Protein AF-A0A382YVV1-F1 (afdb_monomer_lite)

Foldseek 3Di:
DLLVVLVVVCVVPVLPLVSLQSNLVVCVVVVNLVSSLVSLVSSCVSPVLALSSLLSNLVSCVVVFQLQSSLVSNVSLCVHPVQVQDPDDDPAAADDDPFADAAEEEEEARDDPVVVQVLLQCVVVVLVRHPAYEYADDPVCQVFSCVLCVRHHYDHNVCPDPCVVVPPGHRHYDYSSSCSNVQVNGPVSRDPDPDSTDDDPVVVVVVVVVVCVQFVPAAEDEDAADDPDPPCPVRHDDVVVCPVVVPPPRYDYDYPYPDDD

InterPro domains:
  IPR011990 Tetratricopeptide-like helical domain superfamily [G3DSA:1.25.40.10] (1-95)
  IPR011990 Tetratricopeptide-like helical domain superfamily [SSF48452] (1-79)
  IPR019734 Tetratricopeptide repeat [PS50005] (17-50)
  IPR019734 Tetratricopeptide repeat [SM00028] (17-50)
  IPR050498 Photosystem I assembly protein Ycf3 [PTHR44858] (1-78)

Sequence (261 aa):
QAVESYQEAIRINPEYAQAYNNYGFILHKQGKFDEAISQYRRAIDLDPTIAQAHTNLGVALLLAGDFKKGWQEYDWRLKAELYRPDKRTFPYPRWHGCDLASKTILVWAEQGIGDQIMFASVLHLLAQKSQRVVVGIDPRLVAIFRRSFPSIAFFSQFDLPDLCVLGHSIDYQIPIASLGQHFLNTEATFPKQRSYLIPCSEKAQQFERRYKQLADGRPLVGISWRGGNKEKESRNISLKQWAELIAMRNFCFINLQYGDV

Structure (mmCIF, N/CA/C/O backbone):
data_AF-A0A382YVV1-F1
#
_entry.id   AF-A0A382YVV1-F1
#
loop_
_atom_site.group_PDB
_atom_site.id
_atom_site.type_symbol
_atom_site.label_atom_id
_atom_site.label_alt_id
_atom_site.label_comp_id
_atom_site.label_asym_id
_atom_site.label_entity_id
_atom_site.label_seq_id
_atom_site.pdbx_PDB_ins_code
_atom_site.Cartn_x
_atom_site.Cartn_y
_atom_site.Cartn_z
_atom_site.occupancy
_atom_site.B_iso_or_equiv
_atom_site.auth_seq_id
_atom_site.auth_comp_id
_atom_site.auth_asym_id
_atom_site.auth_atom_id
_atom_site.pdbx_PDB_model_num
ATOM 1 N N . GLN A 1 1 ? -4.422 0.648 -30.786 1.00 65.19 1 GLN A N 1
ATOM 2 C CA . GLN A 1 1 ? -3.823 1.995 -30.854 1.00 65.19 1 GLN A CA 1
ATOM 3 C C . GLN A 1 1 ? -2.670 2.217 -29.869 1.00 65.19 1 GLN A C 1
ATOM 5 O O . GLN A 1 1 ? -1.543 2.240 -30.328 1.00 65.19 1 GLN A O 1
ATOM 10 N N . ALA A 1 2 ? -2.867 2.326 -28.543 1.00 79.00 2 ALA A N 1
ATOM 11 C CA . ALA A 1 2 ? -1.747 2.653 -27.629 1.00 79.00 2 ALA A CA 1
ATOM 12 C C . ALA A 1 2 ? -0.592 1.623 -27.631 1.00 79.00 2 ALA A C 1
ATOM 14 O O . ALA A 1 2 ? 0.571 2.007 -27.599 1.00 79.00 2 ALA A O 1
ATOM 15 N N . VAL A 1 3 ? -0.905 0.323 -27.702 1.00 85.44 3 VAL A N 1
ATOM 16 C CA . VAL A 1 3 ? 0.103 -0.752 -27.801 1.00 85.44 3 VAL A CA 1
ATOM 17 C C . VAL A 1 3 ? 0.927 -0.632 -29.085 1.00 85.44 3 VAL A C 1
ATOM 19 O O . VAL A 1 3 ? 2.151 -0.603 -29.019 1.00 85.44 3 VAL A O 1
ATOM 22 N N . GLU A 1 4 ? 0.261 -0.502 -30.233 1.00 87.75 4 GLU A N 1
ATOM 23 C CA . GLU A 1 4 ? 0.912 -0.407 -31.549 1.00 87.75 4 GLU A CA 1
ATOM 24 C C . GLU A 1 4 ? 1.832 0.817 -31.628 1.00 87.75 4 GLU A C 1
ATOM 26 O O . GLU A 1 4 ? 2.943 0.722 -32.139 1.00 87.75 4 GLU A O 1
ATOM 31 N N . SER A 1 5 ? 1.419 1.954 -31.055 1.00 90.19 5 SER A N 1
ATOM 32 C CA . SER A 1 5 ? 2.247 3.164 -31.016 1.00 90.19 5 SER A CA 1
ATOM 33 C C . SER A 1 5 ? 3.540 2.976 -30.220 1.00 90.19 5 SER A C 1
ATOM 35 O O . SER A 1 5 ? 4.586 3.462 -30.645 1.00 90.19 5 SER A O 1
ATOM 37 N N . TYR A 1 6 ? 3.505 2.268 -29.085 1.00 92.50 6 TYR A N 1
ATOM 38 C CA . TYR A 1 6 ? 4.727 2.003 -28.320 1.00 92.50 6 TYR A CA 1
ATOM 39 C C . TYR A 1 6 ? 5.608 0.932 -28.967 1.00 92.50 6 TYR A C 1
ATOM 41 O O . TYR A 1 6 ? 6.828 1.061 -28.928 1.00 92.50 6 TYR A O 1
ATOM 49 N N . GLN A 1 7 ? 5.017 -0.082 -29.602 1.00 91.25 7 GLN A N 1
ATOM 50 C CA . GLN A 1 7 ? 5.769 -1.062 -30.390 1.00 91.25 7 GLN A CA 1
ATOM 51 C C . GLN A 1 7 ? 6.511 -0.389 -31.550 1.00 91.25 7 GLN A C 1
ATOM 53 O O . GLN A 1 7 ? 7.686 -0.670 -31.772 1.00 91.25 7 GLN A O 1
ATOM 58 N N . GLU A 1 8 ? 5.859 0.547 -32.238 1.00 93.44 8 GLU A N 1
ATOM 59 C CA . GLU A 1 8 ? 6.479 1.329 -33.305 1.00 93.44 8 GLU A CA 1
ATOM 60 C C . GLU A 1 8 ? 7.585 2.252 -32.777 1.00 93.44 8 GLU A C 1
ATOM 62 O O . GLU A 1 8 ? 8.669 2.306 -33.354 1.00 93.44 8 GLU A O 1
ATOM 67 N N . ALA A 1 9 ? 7.366 2.920 -31.638 1.00 92.50 9 ALA A N 1
ATOM 68 C CA . ALA A 1 9 ? 8.402 3.729 -30.995 1.00 92.50 9 ALA A CA 1
ATOM 69 C C . ALA A 1 9 ? 9.647 2.896 -30.639 1.00 92.50 9 ALA A C 1
ATOM 71 O O . ALA A 1 9 ? 10.767 3.341 -30.879 1.00 92.50 9 ALA A O 1
ATOM 72 N N . ILE A 1 10 ? 9.451 1.676 -30.126 1.00 95.44 10 ILE A N 1
ATOM 73 C CA . ILE A 1 10 ? 10.528 0.718 -29.834 1.00 95.44 10 ILE A CA 1
ATOM 74 C C . ILE A 1 10 ? 11.211 0.241 -31.124 1.00 95.44 10 ILE A C 1
ATOM 76 O O . ILE A 1 10 ? 12.430 0.096 -31.152 1.00 95.44 10 ILE A O 1
ATOM 80 N N . ARG A 1 11 ? 10.457 0.017 -32.206 1.00 95.75 11 ARG A N 1
ATOM 81 C CA . ARG A 1 11 ? 11.017 -0.376 -33.509 1.00 95.75 11 ARG A CA 1
ATOM 82 C C . ARG A 1 11 ? 11.911 0.718 -34.096 1.00 95.75 11 ARG A C 1
ATOM 84 O O . ARG A 1 11 ? 12.954 0.405 -34.661 1.00 95.75 11 ARG A O 1
ATOM 91 N N . ILE A 1 12 ? 11.496 1.980 -33.978 1.00 96.75 12 ILE A N 1
ATOM 92 C CA . ILE A 1 12 ? 12.248 3.147 -34.460 1.00 96.75 12 ILE A CA 1
ATOM 93 C C . ILE A 1 12 ? 13.471 3.411 -33.573 1.00 96.75 12 ILE A C 1
ATOM 95 O O . ILE A 1 12 ? 14.550 3.683 -34.093 1.00 96.75 12 ILE A O 1
ATOM 99 N N . ASN A 1 13 ? 13.312 3.328 -32.250 1.00 95.19 13 ASN A N 1
ATOM 100 C CA . ASN A 1 13 ? 14.393 3.509 -31.288 1.00 95.19 13 ASN A CA 1
ATOM 101 C C . ASN A 1 13 ? 14.376 2.404 -30.208 1.00 95.19 13 ASN A C 1
ATOM 103 O O . ASN A 1 13 ? 13.728 2.562 -29.166 1.00 95.19 13 ASN A O 1
ATOM 107 N N . PRO A 1 14 ? 15.139 1.313 -30.411 1.00 96.00 14 PRO A N 1
ATOM 108 C CA . PRO A 1 14 ? 15.218 0.201 -29.463 1.00 96.00 14 PRO A CA 1
ATOM 109 C C . PRO A 1 14 ? 15.855 0.538 -28.109 1.00 96.00 14 PRO A C 1
ATOM 111 O O . PRO A 1 14 ? 15.762 -0.284 -27.193 1.00 96.00 14 PRO A O 1
ATOM 114 N N . GLU A 1 15 ? 16.489 1.705 -27.975 1.00 96.69 15 GLU A N 1
ATOM 115 C CA . GLU A 1 15 ? 17.131 2.190 -26.746 1.00 96.69 15 GLU A CA 1
ATOM 116 C C . GLU A 1 15 ? 16.248 3.182 -25.973 1.00 96.69 15 GLU A C 1
ATOM 118 O O . GLU A 1 15 ? 16.639 3.692 -24.923 1.00 96.69 15 GLU A O 1
ATOM 123 N N . TYR A 1 16 ? 15.024 3.446 -26.444 1.00 96.69 16 TYR A N 1
ATOM 124 C CA . TYR A 1 16 ? 14.128 4.390 -25.786 1.00 96.69 16 TYR A CA 1
ATOM 125 C C . TYR A 1 16 ? 13.455 3.790 -24.539 1.00 96.69 16 TYR A C 1
ATOM 127 O O . TYR A 1 16 ? 12.320 3.309 -24.581 1.00 96.69 16 TYR A O 1
ATOM 135 N N . ALA A 1 17 ? 14.147 3.843 -23.399 1.00 97.06 17 ALA A N 1
ATOM 136 C CA . ALA A 1 17 ? 13.727 3.242 -22.131 1.00 97.06 17 ALA A CA 1
ATOM 137 C C . ALA A 1 17 ? 12.291 3.615 -21.690 1.00 97.06 17 ALA A C 1
ATOM 139 O O . ALA A 1 17 ? 11.518 2.750 -21.265 1.00 97.06 17 ALA A O 1
ATOM 140 N N . GLN A 1 18 ? 11.877 4.880 -21.841 1.00 95.44 18 GLN A N 1
ATOM 141 C CA . GLN A 1 18 ? 10.529 5.323 -21.460 1.00 95.44 18 GLN A CA 1
ATOM 142 C C . GLN A 1 18 ? 9.424 4.660 -22.300 1.00 95.44 18 GLN A C 1
ATOM 144 O O . GLN A 1 18 ? 8.330 4.431 -21.774 1.00 95.44 18 GLN A O 1
ATOM 149 N N . ALA A 1 19 ? 9.684 4.317 -23.570 1.00 96.38 19 ALA A N 1
ATOM 150 C CA . ALA A 1 19 ? 8.711 3.598 -24.393 1.00 96.38 19 ALA A CA 1
ATOM 151 C C . ALA A 1 19 ? 8.436 2.198 -23.835 1.00 96.38 19 ALA A C 1
ATOM 153 O O . ALA A 1 19 ? 7.273 1.812 -23.734 1.00 96.38 19 ALA A O 1
ATOM 154 N N . TYR A 1 20 ? 9.468 1.483 -23.378 1.00 98.00 20 TYR A N 1
ATOM 155 C CA . TYR A 1 20 ? 9.305 0.186 -22.717 1.00 98.00 20 TYR A CA 1
ATOM 156 C C . TYR A 1 20 ? 8.525 0.302 -21.402 1.00 98.00 20 TYR A C 1
ATOM 158 O O . TYR A 1 20 ? 7.594 -0.471 -21.176 1.00 98.00 20 TYR A O 1
ATOM 166 N N . ASN A 1 21 ? 8.822 1.300 -20.559 1.00 96.81 21 ASN A N 1
ATOM 167 C CA . ASN A 1 21 ? 8.050 1.525 -19.331 1.00 96.81 21 ASN A CA 1
ATOM 168 C C . ASN A 1 21 ? 6.564 1.785 -19.631 1.00 96.81 21 ASN A C 1
ATOM 170 O O . ASN A 1 21 ? 5.682 1.191 -19.010 1.00 96.81 21 ASN A O 1
ATOM 174 N N . ASN A 1 22 ? 6.270 2.654 -20.598 1.00 95.81 22 ASN A N 1
ATOM 175 C CA . ASN A 1 22 ? 4.890 2.979 -20.945 1.00 95.81 22 ASN A CA 1
ATOM 176 C C . ASN A 1 22 ? 4.176 1.793 -21.604 1.00 95.81 22 ASN A C 1
ATOM 178 O O . ASN A 1 22 ? 3.005 1.545 -21.312 1.00 95.81 22 ASN A O 1
ATOM 182 N N . TYR A 1 23 ? 4.880 1.013 -22.425 1.00 96.69 23 TYR A N 1
ATOM 183 C CA . TYR A 1 23 ? 4.334 -0.206 -23.004 1.00 96.69 23 TYR A CA 1
ATOM 184 C C . TYR A 1 23 ? 3.981 -1.233 -21.920 1.00 96.69 23 TYR A C 1
ATOM 186 O O . TYR A 1 23 ? 2.850 -1.726 -21.883 1.00 96.69 23 TYR A O 1
ATOM 194 N N . GLY A 1 24 ? 4.899 -1.473 -20.976 1.00 96.62 24 GLY A N 1
ATOM 195 C CA . GLY A 1 24 ? 4.654 -2.314 -19.805 1.00 96.62 24 GLY A CA 1
ATOM 196 C C . GLY A 1 24 ? 3.439 -1.854 -19.000 1.00 96.62 24 GLY A C 1
ATOM 197 O O . GLY A 1 24 ? 2.605 -2.670 -18.611 1.00 96.62 24 GLY A O 1
ATOM 198 N N . PHE A 1 25 ? 3.262 -0.542 -18.831 1.00 94.25 25 PHE A N 1
ATOM 199 C CA . PHE A 1 25 ? 2.106 0.027 -18.137 1.00 94.25 25 PHE A CA 1
ATOM 200 C C . PHE A 1 25 ? 0.772 -0.267 -18.829 1.00 94.25 25 PHE A C 1
ATOM 202 O O . PHE A 1 25 ? -0.218 -0.584 -18.161 1.00 94.25 25 PHE A O 1
ATOM 209 N N . ILE A 1 26 ? 0.729 -0.209 -20.161 1.00 94.06 26 ILE A N 1
ATOM 210 C CA . ILE A 1 26 ? -0.472 -0.574 -20.920 1.00 94.06 26 ILE A CA 1
ATOM 211 C C . ILE A 1 26 ? -0.758 -2.076 -20.812 1.00 94.06 26 ILE A C 1
ATOM 213 O O . ILE A 1 26 ? -1.902 -2.448 -20.552 1.00 94.06 26 ILE A O 1
ATOM 217 N N . LEU A 1 27 ? 0.263 -2.930 -20.930 1.00 94.31 27 LEU A N 1
ATOM 218 C CA . LEU A 1 27 ? 0.127 -4.383 -20.760 1.00 94.31 27 LEU A CA 1
ATOM 219 C C . LEU A 1 27 ? -0.384 -4.743 -19.359 1.00 94.31 27 LEU A C 1
ATOM 221 O O . LEU A 1 27 ? -1.321 -5.527 -19.212 1.00 94.31 27 LEU A O 1
ATOM 225 N N . HIS A 1 28 ? 0.151 -4.091 -18.326 1.00 92.44 28 HIS A N 1
ATOM 226 C CA . HIS A 1 28 ? -0.304 -4.254 -16.950 1.00 92.44 28 HIS A CA 1
ATOM 227 C C . HIS A 1 28 ? -1.787 -3.881 -16.795 1.00 92.44 28 HIS A C 1
ATOM 229 O O . HIS A 1 28 ? -2.546 -4.599 -16.148 1.00 92.44 28 HIS A O 1
ATOM 235 N N . LYS A 1 29 ? -2.241 -2.778 -17.408 1.00 89.19 29 LYS A N 1
ATOM 236 C CA . LYS A 1 29 ? -3.668 -2.402 -17.409 1.00 89.19 29 LYS A CA 1
ATOM 237 C C . LYS A 1 29 ? -4.567 -3.423 -18.110 1.00 89.19 29 LYS A C 1
ATOM 239 O O . LYS A 1 29 ? -5.749 -3.485 -17.791 1.00 89.19 29 LYS A O 1
ATOM 244 N N . GLN A 1 30 ? -4.018 -4.205 -19.034 1.00 90.44 30 GLN A N 1
ATOM 245 C CA . GLN A 1 30 ? -4.709 -5.296 -19.720 1.00 90.44 30 GLN A CA 1
ATOM 246 C C . GLN A 1 30 ? -4.643 -6.629 -18.950 1.00 90.44 30 GLN A C 1
ATOM 248 O O . GLN A 1 30 ? -5.158 -7.628 -19.438 1.00 90.44 30 GLN A O 1
ATOM 253 N N . GLY A 1 31 ? -4.011 -6.667 -17.769 1.00 89.31 31 GLY A N 1
ATOM 254 C CA . GLY A 1 31 ? -3.829 -7.891 -16.977 1.00 89.31 31 GLY A CA 1
ATOM 255 C C . GLY A 1 31 ? -2.706 -8.808 -17.476 1.00 89.31 31 GLY A C 1
ATOM 256 O O . GLY A 1 31 ? -2.548 -9.914 -16.970 1.00 89.31 31 GLY A O 1
ATOM 257 N N . LYS A 1 32 ? -1.902 -8.362 -18.448 1.00 93.25 32 LYS A N 1
ATOM 258 C CA . LYS A 1 32 ? -0.776 -9.117 -19.019 1.00 93.25 32 LYS A CA 1
ATOM 259 C C . LYS A 1 32 ? 0.493 -8.903 -18.189 1.00 93.25 32 LYS A C 1
ATOM 261 O O . LYS A 1 32 ? 1.421 -8.212 -18.614 1.00 93.25 32 LYS A O 1
ATOM 266 N N . PHE A 1 33 ? 0.506 -9.433 -16.967 1.00 91.94 33 PHE A N 1
ATOM 267 C CA . PHE A 1 33 ? 1.545 -9.125 -15.978 1.00 91.94 33 PHE A CA 1
ATOM 268 C C . PHE A 1 33 ? 2.948 -9.599 -16.386 1.00 91.94 33 PHE A C 1
ATOM 270 O O . PHE A 1 33 ? 3.892 -8.820 -16.269 1.00 91.94 33 PHE A O 1
ATOM 277 N N . ASP A 1 34 ? 3.093 -10.806 -16.938 1.00 94.88 34 ASP A N 1
ATOM 278 C CA . ASP A 1 34 ? 4.403 -11.345 -17.347 1.00 94.88 34 ASP A CA 1
ATOM 279 C C . ASP A 1 34 ? 5.036 -10.555 -18.504 1.00 94.88 34 ASP A C 1
ATOM 281 O O . ASP A 1 34 ? 6.234 -10.245 -18.497 1.00 94.88 34 ASP A O 1
ATOM 285 N N . GLU A 1 35 ? 4.214 -10.166 -19.485 1.00 96.00 35 GLU A N 1
ATOM 286 C CA . GLU A 1 35 ? 4.645 -9.308 -20.590 1.00 96.00 35 GLU A CA 1
ATOM 287 C C . GLU A 1 35 ? 5.070 -7.932 -20.052 1.00 96.00 35 GLU A C 1
ATOM 289 O O . GLU A 1 35 ? 6.131 -7.427 -20.420 1.00 96.00 35 GLU A O 1
ATOM 294 N N . ALA A 1 36 ? 4.290 -7.353 -19.130 1.00 97.25 36 ALA A N 1
ATOM 295 C CA . ALA A 1 36 ? 4.606 -6.073 -18.502 1.00 97.25 36 ALA A CA 1
ATOM 296 C C . ALA A 1 36 ? 5.934 -6.113 -17.728 1.00 97.25 36 ALA A C 1
ATOM 298 O O . ALA A 1 36 ? 6.760 -5.217 -17.897 1.00 97.25 36 ALA A O 1
ATOM 299 N N . ILE A 1 37 ? 6.172 -7.167 -16.936 1.00 98.38 37 ILE A N 1
ATOM 300 C CA . ILE A 1 37 ? 7.428 -7.382 -16.198 1.00 98.38 37 ILE A CA 1
ATOM 301 C C . ILE A 1 37 ? 8.623 -7.373 -17.152 1.00 98.38 37 ILE A C 1
ATOM 303 O O . ILE A 1 37 ? 9.615 -6.697 -16.876 1.00 98.38 37 ILE A O 1
ATOM 307 N N . SER A 1 38 ? 8.525 -8.077 -18.283 1.00 98.06 38 SER A N 1
ATOM 308 C CA . SER A 1 38 ? 9.586 -8.091 -19.297 1.00 98.06 38 SER A CA 1
ATOM 309 C C . SER A 1 38 ? 9.880 -6.690 -19.843 1.00 98.06 38 SER A C 1
ATOM 311 O O . SER A 1 38 ? 11.045 -6.308 -19.948 1.00 98.06 38 SER A O 1
ATOM 313 N N . GLN A 1 39 ? 8.845 -5.891 -20.128 1.00 98.25 39 GLN A N 1
ATOM 314 C CA . GLN A 1 39 ? 9.036 -4.521 -20.619 1.00 98.25 39 GLN A CA 1
ATOM 315 C C . GLN A 1 39 ? 9.646 -3.599 -19.555 1.00 98.25 39 GLN A C 1
ATOM 317 O O . GLN A 1 39 ? 10.547 -2.823 -19.864 1.00 98.25 39 GLN A O 1
ATOM 322 N N . TYR A 1 40 ? 9.213 -3.688 -18.294 1.00 98.50 40 TYR A N 1
ATOM 323 C CA . TYR A 1 40 ? 9.796 -2.866 -17.230 1.00 98.50 40 TYR A CA 1
ATOM 324 C C . TYR A 1 40 ? 11.263 -3.204 -16.974 1.00 98.50 40 TYR A C 1
ATOM 326 O O . TYR A 1 40 ? 12.066 -2.291 -16.811 1.00 98.50 40 TYR A O 1
ATOM 334 N N . ARG A 1 41 ? 11.631 -4.493 -16.993 1.00 98.56 41 ARG A N 1
ATOM 335 C CA . ARG A 1 41 ? 13.038 -4.911 -16.897 1.00 98.56 41 ARG A CA 1
ATOM 336 C C . ARG A 1 41 ? 13.861 -4.324 -18.034 1.00 98.56 41 ARG A C 1
ATOM 338 O O . ARG A 1 41 ? 14.889 -3.723 -17.771 1.00 98.56 41 ARG A O 1
ATOM 345 N N . ARG A 1 42 ? 13.354 -4.383 -19.270 1.00 98.38 42 ARG A N 1
ATOM 346 C CA . ARG A 1 42 ? 14.041 -3.777 -20.415 1.00 98.38 42 ARG A CA 1
ATOM 347 C C . ARG A 1 42 ? 14.210 -2.262 -20.268 1.00 98.38 42 ARG A C 1
ATOM 349 O O . ARG A 1 42 ? 15.258 -1.741 -20.632 1.00 98.38 42 ARG A O 1
ATOM 356 N N . ALA A 1 43 ? 13.212 -1.563 -19.726 1.00 98.31 43 ALA A N 1
ATOM 357 C CA . ALA A 1 43 ? 13.326 -0.136 -19.428 1.00 98.31 43 ALA A CA 1
ATOM 358 C C . ALA A 1 43 ? 14.441 0.148 -18.405 1.00 98.31 43 ALA A C 1
ATOM 360 O O . ALA A 1 43 ? 15.227 1.063 -18.616 1.00 98.31 43 ALA A O 1
ATOM 361 N N . ILE A 1 44 ? 14.524 -0.655 -17.339 1.00 98.44 44 ILE A N 1
ATOM 362 C CA . ILE A 1 44 ? 15.538 -0.539 -16.277 1.00 98.44 44 ILE A CA 1
ATOM 363 C C . ILE A 1 44 ? 16.941 -0.897 -16.790 1.00 98.44 44 ILE A C 1
ATOM 365 O O . ILE A 1 44 ? 17.905 -0.233 -16.426 1.00 98.44 44 ILE A O 1
ATOM 369 N N . ASP A 1 45 ? 17.062 -1.908 -17.653 1.00 98.44 45 ASP A N 1
ATOM 370 C CA . ASP A 1 45 ? 18.341 -2.296 -18.262 1.00 98.44 45 ASP A CA 1
ATOM 371 C C . ASP A 1 45 ? 18.913 -1.176 -19.147 1.00 98.44 45 ASP A C 1
ATOM 373 O O . ASP A 1 45 ? 20.127 -0.999 -19.217 1.00 98.44 45 ASP A O 1
ATOM 377 N N . LEU A 1 46 ? 18.038 -0.435 -19.837 1.00 98.31 46 LEU A N 1
ATOM 378 C CA . LEU A 1 46 ? 18.416 0.701 -20.682 1.00 98.31 46 LEU A CA 1
ATOM 379 C C . LEU A 1 46 ? 18.702 1.964 -19.862 1.00 98.31 46 LEU A C 1
ATOM 381 O O . LEU A 1 46 ? 19.649 2.687 -20.159 1.00 98.31 46 LEU A O 1
ATOM 385 N N . ASP A 1 47 ? 17.887 2.234 -18.842 1.00 97.62 47 ASP A N 1
ATOM 386 C CA . ASP A 1 47 ? 18.077 3.350 -17.921 1.00 97.62 47 ASP A CA 1
ATOM 387 C C . ASP A 1 47 ? 17.643 2.956 -16.492 1.00 97.62 47 ASP A C 1
ATOM 389 O O . ASP A 1 47 ? 16.451 3.000 -16.156 1.00 97.62 47 ASP A O 1
ATOM 393 N N . PRO A 1 48 ? 18.604 2.628 -15.607 1.00 96.94 48 PRO A N 1
ATOM 394 C CA . PRO A 1 48 ? 18.323 2.195 -14.239 1.00 96.94 48 PRO A CA 1
ATOM 395 C C . PRO A 1 48 ? 17.901 3.350 -13.319 1.00 96.94 48 PRO A C 1
ATOM 397 O O . PRO A 1 48 ? 17.712 3.160 -12.119 1.00 96.94 48 PRO A O 1
ATOM 400 N N . THR A 1 49 ? 17.796 4.579 -13.828 1.00 95.50 49 THR A N 1
ATOM 401 C CA . THR A 1 49 ? 17.398 5.744 -13.027 1.00 95.50 49 THR A CA 1
ATOM 402 C C . THR A 1 49 ? 15.898 6.029 -13.100 1.00 95.50 49 THR A C 1
ATOM 404 O O . THR A 1 49 ? 15.383 6.809 -12.290 1.00 95.50 49 THR A O 1
ATOM 407 N N . ILE A 1 50 ? 15.164 5.357 -13.999 1.00 95.19 50 ILE A N 1
ATOM 408 C CA . ILE A 1 50 ? 13.718 5.539 -14.180 1.00 95.19 50 ILE A CA 1
ATOM 409 C C . ILE A 1 50 ? 12.957 4.936 -12.993 1.00 95.19 50 ILE A C 1
ATOM 411 O O . ILE A 1 50 ? 12.443 3.817 -13.033 1.00 95.19 50 ILE A O 1
ATOM 415 N N . ALA A 1 51 ? 12.800 5.724 -11.931 1.00 95.19 51 ALA A N 1
ATOM 416 C CA . ALA A 1 51 ? 12.104 5.319 -10.710 1.00 95.19 51 ALA A CA 1
ATOM 417 C C . ALA A 1 51 ? 10.672 4.807 -10.948 1.00 95.19 51 ALA A C 1
ATOM 419 O O . ALA A 1 51 ? 10.194 3.923 -10.232 1.00 95.19 51 ALA A O 1
ATOM 420 N N . GLN A 1 52 ? 9.986 5.326 -11.972 1.00 95.19 52 GLN A N 1
ATOM 421 C CA . GLN A 1 52 ? 8.656 4.852 -12.349 1.00 95.19 52 GLN A CA 1
ATOM 422 C C . GLN A 1 52 ? 8.679 3.410 -12.881 1.00 95.19 52 GLN A C 1
ATOM 424 O O . GLN A 1 52 ? 7.768 2.648 -12.561 1.00 95.19 52 GLN A O 1
ATOM 429 N N . ALA A 1 53 ? 9.712 3.019 -13.635 1.00 97.00 53 ALA A N 1
ATOM 430 C CA . ALA A 1 53 ? 9.856 1.663 -14.162 1.00 97.00 53 ALA A CA 1
ATOM 431 C C . ALA A 1 53 ? 10.097 0.659 -13.032 1.00 97.00 53 ALA A C 1
ATOM 433 O O . ALA A 1 53 ? 9.404 -0.354 -12.969 1.00 97.00 53 ALA A O 1
ATOM 434 N N . HIS A 1 54 ? 10.977 0.993 -12.083 1.00 98.12 54 HIS A N 1
ATOM 435 C CA . HIS A 1 54 ? 11.173 0.211 -10.859 1.00 98.12 54 HIS A CA 1
ATOM 436 C C . HIS A 1 54 ? 9.877 0.083 -10.044 1.00 98.12 54 HIS A C 1
ATOM 438 O O . HIS A 1 54 ? 9.464 -1.014 -9.684 1.00 98.12 54 HIS A O 1
ATOM 444 N N . THR A 1 55 ? 9.159 1.189 -9.825 1.00 96.38 55 THR A N 1
ATOM 445 C CA . THR A 1 55 ? 7.890 1.163 -9.075 1.00 96.38 55 THR A CA 1
ATOM 446 C C . THR A 1 55 ? 6.849 0.270 -9.753 1.00 96.38 55 THR A C 1
ATOM 448 O O . THR A 1 55 ? 6.197 -0.542 -9.094 1.00 96.38 55 THR A O 1
ATOM 451 N N . ASN A 1 56 ? 6.707 0.397 -11.074 1.00 96.81 56 ASN A N 1
ATOM 452 C CA . ASN A 1 56 ? 5.779 -0.403 -11.866 1.00 96.81 56 ASN A CA 1
ATOM 453 C C . ASN A 1 56 ? 6.164 -1.891 -11.874 1.00 96.81 56 ASN A C 1
ATOM 455 O O . ASN A 1 56 ? 5.290 -2.747 -11.727 1.00 96.81 56 ASN A O 1
ATOM 459 N N . LEU A 1 57 ? 7.460 -2.196 -11.996 1.00 98.25 57 LEU A N 1
ATOM 460 C CA . LEU A 1 57 ? 7.987 -3.551 -11.867 1.00 98.25 57 LEU A CA 1
ATOM 461 C C . LEU A 1 57 ? 7.672 -4.124 -10.484 1.00 98.25 57 LEU A C 1
ATOM 463 O O . LEU A 1 57 ? 7.190 -5.249 -10.394 1.00 98.25 57 LEU A O 1
ATOM 467 N N . GLY A 1 58 ? 7.880 -3.345 -9.422 1.00 97.31 58 GLY A N 1
ATOM 468 C CA . GLY A 1 58 ? 7.574 -3.744 -8.054 1.00 97.31 58 GLY A CA 1
ATOM 469 C C . GLY A 1 58 ? 6.118 -4.152 -7.877 1.00 97.31 58 GLY A C 1
ATOM 470 O O . GLY A 1 58 ? 5.843 -5.247 -7.396 1.00 97.31 58 GLY A O 1
ATOM 471 N N . VAL A 1 59 ? 5.180 -3.330 -8.355 1.00 95.56 59 VAL A N 1
ATOM 472 C CA . VAL A 1 59 ? 3.745 -3.662 -8.330 1.00 95.56 59 VAL A CA 1
ATOM 473 C C . VAL A 1 59 ? 3.449 -4.938 -9.121 1.00 95.56 59 VAL A C 1
ATOM 475 O O . VAL A 1 59 ? 2.741 -5.811 -8.623 1.00 95.56 59 VAL A O 1
ATOM 478 N N . ALA A 1 60 ? 4.005 -5.079 -10.326 1.00 96.56 60 ALA A N 1
ATOM 479 C CA . ALA A 1 60 ? 3.768 -6.254 -11.161 1.00 96.56 60 ALA A CA 1
ATOM 480 C C . ALA A 1 60 ? 4.313 -7.545 -10.521 1.00 96.56 60 ALA A C 1
ATOM 482 O O . ALA A 1 60 ? 3.637 -8.570 -10.536 1.00 96.56 60 ALA A O 1
ATOM 483 N N . LEU A 1 61 ? 5.495 -7.490 -9.901 1.00 96.69 61 LEU A N 1
ATOM 484 C CA . LEU A 1 61 ? 6.093 -8.615 -9.178 1.00 96.69 61 LEU A CA 1
ATOM 485 C C . LEU A 1 61 ? 5.288 -8.996 -7.930 1.00 96.69 61 LEU A C 1
ATOM 487 O O . LEU A 1 61 ? 5.105 -10.183 -7.675 1.00 96.69 61 LEU A O 1
ATOM 491 N N . LEU A 1 62 ? 4.768 -8.013 -7.183 1.00 95.12 62 LEU A N 1
ATOM 492 C CA . LEU A 1 62 ? 3.883 -8.264 -6.040 1.00 95.12 62 LEU A CA 1
ATOM 493 C C . LEU A 1 62 ? 2.600 -8.986 -6.468 1.00 95.12 62 LEU A C 1
ATOM 495 O O . LEU A 1 62 ? 2.167 -9.910 -5.786 1.00 95.12 62 LEU A O 1
ATOM 499 N N . LEU A 1 63 ? 2.017 -8.600 -7.608 1.00 92.44 63 LEU A N 1
ATOM 500 C CA . LEU A 1 63 ? 0.842 -9.270 -8.177 1.00 92.44 63 LEU A CA 1
ATOM 501 C C . LEU A 1 63 ? 1.157 -10.681 -8.690 1.00 92.44 63 LEU A C 1
ATOM 503 O O . LEU A 1 63 ? 0.312 -11.564 -8.585 1.00 92.44 63 LEU A O 1
ATOM 507 N N . ALA A 1 64 ? 2.366 -10.898 -9.208 1.00 92.44 64 ALA A N 1
ATOM 508 C CA . ALA A 1 64 ? 2.846 -12.206 -9.650 1.00 92.44 64 ALA A CA 1
ATOM 509 C C . ALA A 1 64 ? 3.337 -13.109 -8.496 1.00 92.44 64 ALA A C 1
ATOM 511 O O . ALA A 1 64 ? 3.705 -14.258 -8.732 1.00 92.44 64 ALA A O 1
ATOM 512 N N . GLY A 1 65 ? 3.368 -12.608 -7.255 1.00 92.69 65 GLY A N 1
ATOM 513 C CA . GLY A 1 65 ? 3.787 -13.362 -6.069 1.00 92.69 65 GLY A CA 1
ATOM 514 C C . GLY A 1 65 ? 5.299 -13.387 -5.794 1.00 92.69 65 GLY A C 1
ATOM 515 O O . GLY A 1 65 ? 5.722 -14.001 -4.814 1.00 92.69 65 GLY A O 1
ATOM 516 N N . ASP A 1 66 ? 6.134 -12.691 -6.578 1.00 94.94 66 ASP A N 1
ATOM 517 C CA . ASP A 1 66 ? 7.555 -12.479 -6.241 1.00 94.94 66 ASP A CA 1
ATOM 518 C C . ASP A 1 66 ? 7.673 -11.316 -5.245 1.00 94.94 66 ASP A C 1
ATOM 520 O O . ASP A 1 66 ? 8.117 -10.210 -5.567 1.00 94.94 66 ASP A O 1
ATOM 524 N N . PHE A 1 67 ? 7.222 -11.556 -4.012 1.00 95.19 67 PHE A N 1
ATOM 525 C CA . PHE A 1 67 ? 7.090 -10.506 -3.006 1.00 95.19 67 PHE A CA 1
ATOM 526 C C . PHE A 1 67 ? 8.424 -9.868 -2.627 1.00 95.19 67 PHE A C 1
ATOM 528 O O . PHE A 1 67 ? 8.511 -8.652 -2.476 1.00 95.19 67 PHE A O 1
ATOM 535 N N . LYS A 1 68 ? 9.485 -10.670 -2.491 1.00 94.19 68 LYS A N 1
ATOM 536 C CA . LYS A 1 68 ? 10.800 -10.170 -2.076 1.00 94.19 68 LYS A CA 1
ATOM 537 C C . LYS A 1 68 ? 11.343 -9.148 -3.072 1.00 94.19 68 LYS A C 1
ATOM 539 O O . LYS A 1 68 ? 11.715 -8.053 -2.653 1.00 94.19 68 LYS A O 1
ATOM 544 N N . LYS A 1 69 ? 11.374 -9.482 -4.367 1.00 96.12 69 LYS A N 1
ATOM 545 C CA . LYS A 1 69 ? 11.823 -8.529 -5.392 1.00 96.12 69 LYS A CA 1
ATOM 546 C C . LYS A 1 69 ? 10.802 -7.417 -5.586 1.00 96.12 69 LYS A C 1
ATOM 548 O O . LYS A 1 69 ? 11.184 -6.259 -5.696 1.00 96.12 69 LYS A O 1
ATOM 553 N N . GLY A 1 70 ? 9.512 -7.748 -5.544 1.00 97.50 70 GLY A N 1
ATOM 554 C CA . GLY A 1 70 ? 8.433 -6.778 -5.669 1.00 97.50 70 GLY A CA 1
ATOM 555 C C . GLY A 1 70 ? 8.552 -5.631 -4.672 1.00 97.50 70 GLY A C 1
ATOM 556 O O . GLY A 1 70 ? 8.513 -4.470 -5.068 1.00 97.50 70 GLY A O 1
ATOM 557 N N . TRP A 1 71 ? 8.804 -5.928 -3.397 1.00 96.44 71 TRP A N 1
ATOM 558 C CA . TRP A 1 71 ? 8.976 -4.892 -2.382 1.00 96.44 71 TRP A CA 1
ATOM 559 C C . TRP A 1 71 ? 10.284 -4.101 -2.499 1.00 96.44 71 TRP A C 1
ATOM 561 O O . TRP A 1 71 ? 10.296 -2.919 -2.147 1.00 96.44 71 TRP A O 1
ATOM 571 N N . GLN A 1 72 ? 11.367 -4.725 -2.977 1.00 95.12 72 GLN A N 1
ATOM 572 C CA . GLN A 1 72 ? 12.634 -4.034 -3.256 1.00 95.12 72 GLN A CA 1
ATOM 573 C C . GLN A 1 72 ? 12.446 -2.991 -4.363 1.00 95.12 72 GLN A C 1
ATOM 575 O O . GLN A 1 72 ? 12.781 -1.821 -4.189 1.00 95.12 72 GLN A O 1
ATOM 580 N N . GLU A 1 73 ? 11.832 -3.405 -5.469 1.00 97.44 73 GLU A N 1
ATOM 581 C CA . GLU A 1 73 ? 11.542 -2.547 -6.617 1.00 97.44 73 GLU A CA 1
ATOM 582 C C . GLU A 1 73 ? 10.505 -1.467 -6.276 1.00 97.44 73 GLU A C 1
ATOM 584 O O . GLU A 1 73 ? 10.655 -0.299 -6.637 1.00 97.44 73 GLU A O 1
ATOM 589 N N . TYR A 1 74 ? 9.495 -1.810 -5.473 1.00 96.12 74 TYR A N 1
ATOM 590 C CA . TYR A 1 74 ? 8.470 -0.868 -5.026 1.00 96.12 74 TYR A CA 1
ATOM 591 C C . TYR A 1 74 ? 9.017 0.269 -4.142 1.00 96.12 74 TYR A C 1
ATOM 593 O O . TYR A 1 74 ? 8.364 1.307 -4.004 1.00 96.12 74 TYR A O 1
ATOM 601 N N . ASP A 1 75 ? 10.210 0.143 -3.546 1.00 93.56 75 ASP A N 1
ATOM 602 C CA . ASP A 1 75 ? 10.810 1.245 -2.774 1.00 93.56 75 ASP A CA 1
ATOM 603 C C . ASP A 1 75 ? 11.235 2.435 -3.627 1.00 93.56 75 ASP A C 1
ATOM 605 O O . ASP A 1 75 ? 11.243 3.573 -3.149 1.00 93.56 75 ASP A O 1
ATOM 609 N N . TRP A 1 76 ? 11.485 2.204 -4.916 1.00 94.94 76 TRP A N 1
ATOM 610 C CA . TRP A 1 76 ? 11.782 3.271 -5.864 1.00 94.94 76 TRP A CA 1
ATOM 611 C C . TRP A 1 76 ? 10.632 4.260 -6.038 1.00 94.94 76 TRP A C 1
ATOM 613 O O . TRP A 1 76 ? 10.877 5.367 -6.521 1.00 94.94 76 TRP A O 1
ATOM 623 N N . ARG A 1 77 ? 9.420 3.942 -5.555 1.00 93.38 77 ARG A N 1
ATOM 624 C CA . ARG A 1 77 ? 8.304 4.898 -5.497 1.00 93.38 77 ARG A CA 1
ATOM 625 C C . ARG A 1 77 ? 8.713 6.197 -4.810 1.00 93.38 77 ARG A C 1
ATOM 627 O O . ARG A 1 77 ? 8.316 7.260 -5.255 1.00 93.38 77 ARG A O 1
ATOM 634 N N . LEU A 1 78 ? 9.587 6.138 -3.802 1.00 90.38 78 LEU A N 1
ATOM 635 C CA . LEU A 1 78 ? 10.064 7.321 -3.076 1.00 90.38 78 LEU A CA 1
ATOM 636 C C . LEU A 1 78 ? 10.885 8.282 -3.958 1.00 90.38 78 LEU A C 1
ATOM 638 O O . LEU A 1 78 ? 11.042 9.450 -3.612 1.00 90.38 78 LEU A O 1
ATOM 642 N N . LYS A 1 79 ? 11.405 7.798 -5.092 1.00 89.75 79 LYS A N 1
ATOM 643 C CA . LYS A 1 79 ? 12.126 8.588 -6.099 1.00 89.75 79 LYS A CA 1
ATOM 644 C C . LYS A 1 79 ? 11.236 8.987 -7.286 1.00 89.75 79 LYS A C 1
ATOM 646 O O . LYS A 1 79 ? 11.618 9.869 -8.052 1.00 89.75 79 LYS A O 1
ATOM 651 N N . ALA A 1 80 ? 10.074 8.354 -7.454 1.00 84.44 80 ALA A N 1
ATOM 652 C CA . ALA A 1 80 ? 9.160 8.614 -8.560 1.00 84.44 80 ALA A CA 1
ATOM 653 C C . ALA A 1 80 ? 8.349 9.896 -8.321 1.00 84.44 80 ALA A C 1
ATOM 655 O O . ALA A 1 80 ? 7.850 10.140 -7.224 1.00 84.44 80 ALA A O 1
ATOM 656 N N .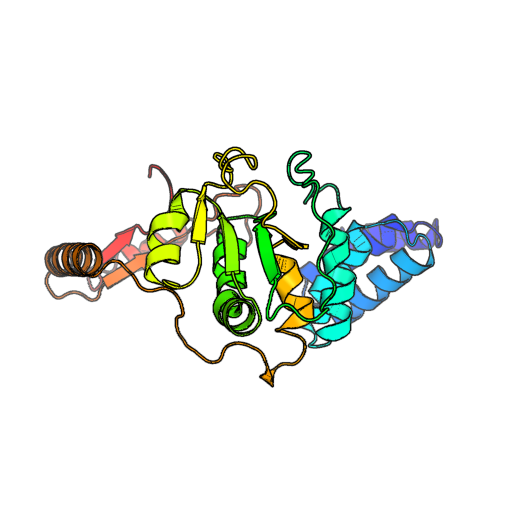 GLU A 1 81 ? 8.179 10.709 -9.365 1.00 74.88 81 GLU A N 1
ATOM 657 C CA . GLU A 1 81 ? 7.504 12.012 -9.270 1.00 74.88 81 GLU A CA 1
ATOM 658 C C . GLU A 1 81 ? 6.066 11.908 -8.756 1.00 74.88 81 GLU A C 1
ATOM 660 O O . GLU A 1 81 ? 5.652 12.722 -7.936 1.00 74.88 81 GLU A O 1
ATOM 665 N N . LEU A 1 82 ? 5.345 10.859 -9.168 1.00 70.25 82 LEU A N 1
ATOM 666 C CA . LEU A 1 82 ? 3.954 10.597 -8.786 1.00 70.25 82 LEU A CA 1
ATOM 667 C C . LEU A 1 82 ? 3.755 10.447 -7.270 1.00 70.25 82 LEU A C 1
ATOM 669 O O . LEU A 1 82 ? 2.664 10.692 -6.761 1.00 70.25 82 LEU A O 1
ATOM 673 N N . TYR A 1 83 ? 4.798 10.013 -6.566 1.00 66.88 83 TYR A N 1
ATOM 674 C CA . TYR A 1 83 ? 4.751 9.694 -5.146 1.00 66.88 83 TYR A CA 1
ATOM 675 C C . TYR A 1 83 ? 5.626 10.613 -4.313 1.00 66.88 83 TYR A C 1
ATOM 677 O O . TYR A 1 83 ? 5.789 10.311 -3.137 1.00 66.88 83 TYR A O 1
ATOM 685 N N . ARG A 1 84 ? 6.186 11.696 -4.884 1.00 62.44 84 ARG A N 1
ATOM 686 C CA . ARG A 1 84 ? 6.986 12.673 -4.134 1.00 62.44 84 ARG A CA 1
ATOM 687 C C . ARG A 1 84 ? 6.124 13.237 -3.000 1.00 62.44 84 ARG A C 1
ATOM 689 O O . ARG A 1 84 ? 5.305 14.118 -3.255 1.00 62.44 84 ARG A O 1
ATOM 696 N N . PRO A 1 85 ? 6.290 12.760 -1.756 1.00 54.31 85 PRO A N 1
ATOM 697 C CA . PRO A 1 85 ? 5.582 13.343 -0.637 1.00 54.31 85 PRO A CA 1
ATOM 698 C C . PRO A 1 85 ? 6.254 14.693 -0.396 1.00 54.31 85 PRO A C 1
ATOM 700 O O . PRO A 1 85 ? 7.482 14.738 -0.319 1.00 54.31 85 PRO A O 1
ATOM 703 N N . ASP A 1 86 ? 5.485 15.781 -0.346 1.00 54.00 86 ASP A N 1
ATOM 704 C CA . ASP A 1 86 ? 5.956 17.150 -0.086 1.00 54.00 86 ASP A CA 1
ATOM 705 C C . ASP A 1 86 ? 7.210 17.181 0.793 1.00 54.00 86 ASP A C 1
ATOM 707 O O . ASP A 1 86 ? 7.064 17.009 1.992 1.00 54.00 86 ASP A O 1
ATOM 711 N N . LYS A 1 87 ? 8.414 17.318 0.206 1.00 56.62 87 LYS A N 1
ATOM 712 C CA . LYS A 1 87 ? 9.760 17.445 0.825 1.00 56.62 87 LYS A CA 1
ATOM 713 C C . LYS A 1 87 ? 9.886 17.063 2.321 1.00 56.62 87 LYS A C 1
ATOM 715 O O . LYS A 1 87 ? 10.532 17.777 3.085 1.00 56.62 87 LYS A O 1
ATOM 720 N N . ARG A 1 88 ? 9.291 15.953 2.773 1.00 66.38 88 ARG A N 1
ATOM 721 C CA . ARG A 1 88 ? 9.290 15.569 4.191 1.00 66.38 88 ARG A CA 1
ATOM 722 C C . ARG A 1 88 ? 10.607 14.874 4.457 1.00 66.38 88 ARG A C 1
ATOM 724 O O . ARG A 1 88 ? 10.747 13.669 4.270 1.00 66.38 88 ARG A O 1
ATOM 731 N N . THR A 1 89 ? 11.595 15.663 4.844 1.00 71.69 89 THR A N 1
ATOM 732 C CA . THR A 1 89 ? 12.889 15.162 5.287 1.00 71.69 89 THR A CA 1
ATOM 733 C C . THR A 1 89 ? 12.859 15.016 6.796 1.00 71.69 89 THR A C 1
ATOM 735 O O . THR A 1 89 ? 12.725 16.001 7.519 1.00 71.69 89 THR A O 1
ATOM 738 N N . PHE A 1 90 ? 12.990 13.783 7.273 1.00 81.06 90 PHE A N 1
ATOM 739 C CA . PHE A 1 90 ? 13.212 13.514 8.687 1.00 81.06 90 PHE A CA 1
ATOM 740 C C . PHE A 1 90 ? 14.721 13.431 8.946 1.00 81.06 90 PHE A C 1
ATOM 742 O O . PHE A 1 90 ? 15.423 12.813 8.145 1.00 81.06 90 PHE A O 1
ATOM 749 N N . PRO A 1 91 ? 15.233 13.985 10.058 1.00 85.19 91 PRO A N 1
ATOM 750 C CA . PRO A 1 91 ? 16.658 13.928 10.395 1.00 85.19 91 PRO A CA 1
ATOM 751 C C . PRO A 1 91 ? 17.111 12.543 10.901 1.00 85.19 91 PRO A C 1
ATOM 753 O O . PRO A 1 91 ? 18.245 12.392 11.345 1.00 85.19 91 PRO A O 1
ATOM 756 N N . TYR A 1 92 ? 16.234 11.534 10.864 1.00 88.06 92 TYR A N 1
ATOM 757 C CA . TYR A 1 92 ? 16.485 10.187 11.379 1.00 88.06 92 TYR A CA 1
ATOM 758 C C . TYR A 1 92 ? 16.919 9.235 10.257 1.00 88.06 92 TYR A C 1
ATOM 760 O O . TYR A 1 92 ? 16.362 9.298 9.151 1.00 88.06 92 TYR A O 1
ATOM 768 N N . PRO A 1 93 ? 17.859 8.312 10.525 1.00 92.94 93 PRO A N 1
ATOM 769 C CA . PRO A 1 93 ? 18.277 7.330 9.537 1.00 92.94 93 PRO A CA 1
ATOM 770 C C . PRO A 1 93 ? 17.120 6.398 9.171 1.00 92.94 93 PRO A C 1
ATOM 772 O O . PRO A 1 93 ? 16.246 6.079 9.981 1.00 92.94 93 PRO A O 1
ATOM 775 N N . ARG A 1 94 ? 17.115 5.939 7.920 1.00 93.81 94 ARG A N 1
ATOM 776 C CA . ARG A 1 94 ? 16.142 4.956 7.450 1.00 93.81 94 ARG A CA 1
ATOM 777 C C . ARG A 1 94 ? 16.407 3.603 8.117 1.00 93.81 94 ARG A C 1
ATOM 779 O O . ARG A 1 94 ? 17.536 3.121 8.125 1.00 93.81 94 ARG A O 1
ATOM 786 N N . TRP A 1 95 ? 15.368 2.984 8.670 1.00 97.06 95 TRP A N 1
ATOM 787 C CA . TRP A 1 95 ? 15.443 1.607 9.148 1.00 97.06 95 TRP A CA 1
ATOM 788 C C . TRP A 1 95 ? 15.558 0.635 7.968 1.00 97.06 95 TRP A C 1
ATOM 790 O O . TRP A 1 95 ? 14.775 0.713 7.020 1.00 97.06 95 TRP A O 1
ATOM 800 N N . HIS A 1 96 ? 16.509 -0.296 8.058 1.00 94.88 96 HIS A N 1
ATOM 801 C CA . HIS A 1 96 ? 16.772 -1.328 7.048 1.00 94.88 96 HIS A CA 1
ATOM 802 C C . HIS A 1 96 ? 16.725 -2.751 7.630 1.00 94.88 96 HIS A C 1
ATOM 804 O O . HIS A 1 96 ? 17.338 -3.668 7.091 1.00 94.88 96 HIS A O 1
ATOM 810 N N . GLY A 1 97 ? 15.986 -2.957 8.726 1.00 95.12 97 GLY A N 1
ATOM 811 C CA . GLY A 1 97 ? 15.792 -4.288 9.314 1.00 9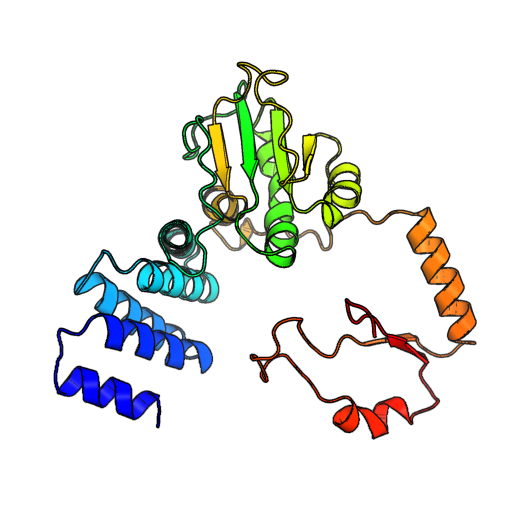5.12 97 GLY A CA 1
ATOM 812 C C . GLY A 1 97 ? 16.783 -4.671 10.415 1.00 95.12 97 GLY A C 1
ATOM 813 O O . GLY A 1 97 ? 16.826 -5.839 10.792 1.00 95.12 97 GLY A O 1
ATOM 814 N N . CYS A 1 98 ? 17.567 -3.723 10.940 1.00 96.19 98 CYS A N 1
ATOM 815 C CA . CYS A 1 98 ? 18.350 -3.951 12.158 1.00 96.19 98 CYS A CA 1
ATOM 816 C C . CYS A 1 98 ? 17.436 -4.170 13.378 1.00 96.19 98 CYS A C 1
ATOM 818 O O . CYS A 1 98 ? 16.243 -3.857 13.334 1.00 96.19 98 CYS A O 1
ATOM 820 N N . ASP A 1 99 ? 17.992 -4.714 14.462 1.00 96.75 99 ASP A N 1
ATOM 821 C CA . ASP A 1 99 ? 17.239 -4.944 15.696 1.00 96.75 99 ASP A CA 1
ATOM 822 C C . ASP A 1 99 ? 16.683 -3.636 16.286 1.00 96.75 99 ASP A C 1
ATOM 824 O O . ASP A 1 99 ? 17.349 -2.597 16.277 1.00 96.75 99 ASP A O 1
ATOM 828 N N . LEU A 1 100 ? 15.448 -3.702 16.792 1.00 96.94 100 LEU A N 1
ATOM 829 C CA . LEU A 1 100 ? 14.717 -2.561 17.340 1.00 96.94 100 LEU A CA 1
ATOM 830 C C . LEU A 1 100 ? 14.341 -2.728 18.822 1.00 96.94 100 LEU A C 1
ATOM 832 O O . LEU A 1 100 ? 13.663 -1.854 19.362 1.00 96.94 100 LEU A O 1
ATOM 836 N N . ALA A 1 101 ? 14.779 -3.791 19.507 1.00 96.00 101 ALA A N 1
ATOM 837 C CA . ALA A 1 101 ? 14.301 -4.130 20.853 1.00 96.00 101 ALA A CA 1
ATOM 838 C C . ALA A 1 101 ? 14.398 -2.975 21.876 1.00 96.00 101 ALA A C 1
ATOM 840 O O . ALA A 1 101 ? 13.499 -2.796 22.694 1.00 96.00 101 ALA A O 1
ATOM 841 N N . SER A 1 102 ? 15.454 -2.159 21.801 1.00 94.19 102 SER A N 1
ATOM 842 C CA . SER A 1 102 ? 15.689 -0.970 22.641 1.00 94.19 102 SER A CA 1
ATOM 843 C C . SER A 1 102 ? 15.554 0.351 21.876 1.00 94.19 102 SER A C 1
ATOM 845 O O . SER A 1 102 ? 16.144 1.360 22.260 1.00 94.19 102 SER A O 1
ATOM 847 N N . LYS A 1 103 ? 14.849 0.322 20.741 1.00 94.88 103 LYS A N 1
ATOM 848 C CA . LYS A 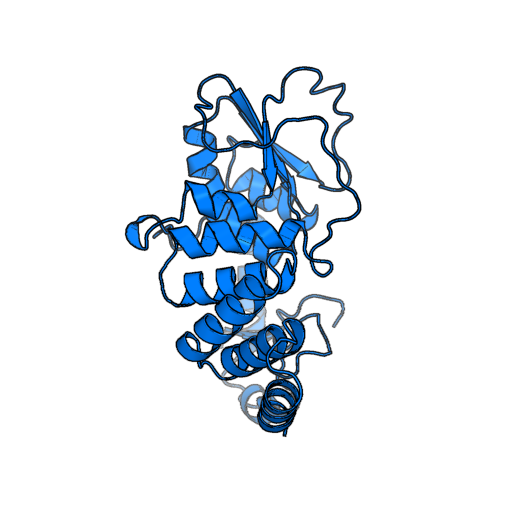1 103 ? 14.816 1.406 19.764 1.00 94.88 103 LYS A CA 1
ATOM 849 C C . LYS A 1 103 ? 13.414 1.940 19.550 1.00 94.88 103 LYS A C 1
ATOM 851 O O . LYS A 1 103 ? 12.431 1.190 19.532 1.00 94.88 103 LYS A O 1
ATOM 856 N N . THR A 1 104 ? 13.340 3.240 19.306 1.00 93.88 104 THR A N 1
ATOM 857 C CA . THR A 1 104 ? 12.118 3.891 18.843 1.00 93.88 104 THR A CA 1
ATOM 858 C C . THR A 1 104 ? 12.176 4.089 17.340 1.00 93.88 104 THR A C 1
ATOM 860 O O . THR A 1 104 ? 13.162 4.595 16.801 1.00 93.88 104 THR A O 1
ATOM 863 N N . ILE A 1 105 ? 11.081 3.757 16.663 1.00 95.12 105 ILE A N 1
ATOM 864 C CA . ILE A 1 105 ? 10.945 3.953 15.222 1.00 95.12 105 ILE A CA 1
ATOM 865 C C . ILE A 1 105 ? 9.773 4.878 14.890 1.00 95.12 105 ILE A C 1
ATOM 867 O O . ILE A 1 105 ? 8.666 4.738 15.420 1.00 95.12 105 ILE A O 1
ATOM 871 N N . LEU A 1 106 ? 10.034 5.820 13.986 1.00 94.06 106 LEU A N 1
ATOM 872 C CA . LEU A 1 106 ? 9.032 6.667 13.357 1.00 94.06 106 LEU A CA 1
ATOM 873 C C . LEU A 1 106 ? 8.523 6.014 12.072 1.00 94.06 106 LEU A C 1
ATOM 875 O O . LEU A 1 106 ? 9.270 5.836 11.113 1.00 94.06 106 LEU A O 1
ATOM 879 N N . VAL A 1 107 ? 7.229 5.739 12.014 1.00 95.56 107 VAL A N 1
ATOM 880 C CA . VAL A 1 107 ? 6.536 5.361 10.787 1.00 95.56 107 VAL A CA 1
ATOM 881 C C . VAL A 1 107 ? 5.796 6.574 10.237 1.00 95.56 107 VAL A C 1
ATOM 883 O O . VAL A 1 107 ? 5.100 7.267 10.976 1.00 95.56 107 VAL A O 1
ATOM 886 N N . TRP A 1 108 ? 5.912 6.855 8.947 1.00 92.88 108 TRP A N 1
ATOM 887 C CA . TRP A 1 108 ? 5.236 8.002 8.336 1.00 92.88 108 TRP A CA 1
ATOM 888 C C . TRP A 1 108 ? 4.477 7.597 7.082 1.00 92.88 108 TRP A C 1
ATOM 890 O O . TRP A 1 108 ? 4.905 6.731 6.328 1.00 92.88 108 TRP A O 1
ATOM 900 N N . ALA A 1 109 ? 3.321 8.211 6.870 1.00 91.12 109 ALA A N 1
ATOM 901 C CA . ALA A 1 109 ? 2.533 7.981 5.676 1.00 91.12 109 ALA A CA 1
ATOM 902 C C . ALA A 1 109 ? 2.983 8.877 4.514 1.00 91.12 109 ALA A C 1
ATOM 904 O O . ALA A 1 109 ? 3.027 10.104 4.633 1.00 91.12 109 ALA A O 1
ATOM 905 N N . GLU A 1 110 ? 3.271 8.248 3.380 1.00 89.00 110 GLU A N 1
ATOM 906 C CA . GLU A 1 110 ? 3.688 8.895 2.134 1.00 89.00 110 GLU A CA 1
ATOM 907 C C . GLU A 1 110 ? 2.667 8.757 0.999 1.00 89.00 110 GLU A C 1
ATOM 909 O O . GLU A 1 110 ? 2.794 9.410 -0.032 1.00 89.00 110 GLU A O 1
ATOM 914 N N . GLN A 1 111 ? 1.657 7.906 1.188 1.00 88.75 111 GLN A N 1
ATOM 915 C CA . GLN A 1 111 ? 0.608 7.630 0.209 1.00 88.75 111 GLN A CA 1
ATOM 916 C C . GLN A 1 111 ? -0.786 7.986 0.754 1.00 88.75 111 GLN A C 1
ATOM 918 O O . GLN A 1 111 ? -0.941 8.566 1.837 1.00 88.75 111 GLN A O 1
ATOM 923 N N . GLY A 1 112 ? -1.825 7.664 -0.020 1.00 88.31 112 GLY A N 1
ATOM 924 C CA . GLY A 1 112 ? -3.203 8.003 0.315 1.00 88.31 112 GLY A CA 1
ATOM 925 C C . GLY A 1 112 ? -3.737 7.237 1.529 1.00 88.31 112 GLY A C 1
ATOM 926 O O . GLY A 1 112 ? -3.177 6.237 1.967 1.00 88.31 112 GLY A O 1
ATOM 927 N N . ILE A 1 113 ? -4.889 7.675 2.045 1.00 90.50 113 ILE A N 1
ATOM 928 C CA . ILE A 1 113 ? -5.578 7.040 3.187 1.00 90.50 113 ILE A CA 1
ATOM 929 C C . ILE A 1 113 ? -5.757 5.531 3.021 1.00 90.50 113 ILE A C 1
ATOM 931 O O . ILE A 1 113 ? -5.620 4.791 3.991 1.00 90.50 113 ILE A O 1
ATOM 935 N N . GLY A 1 114 ? -6.091 5.075 1.810 1.00 90.56 114 GLY A N 1
ATOM 936 C CA . GLY A 1 114 ? -6.298 3.652 1.541 1.00 90.56 114 GLY A CA 1
ATOM 937 C C . GLY A 1 114 ? -5.038 2.832 1.805 1.00 90.56 114 GLY A C 1
ATOM 938 O O . GLY A 1 114 ? -5.111 1.793 2.456 1.00 90.56 114 GLY A O 1
ATOM 939 N N . ASP A 1 115 ? -3.883 3.345 1.388 1.00 92.19 115 ASP A N 1
ATOM 940 C CA . ASP A 1 115 ? -2.590 2.700 1.612 1.00 92.19 115 ASP A CA 1
ATOM 941 C C . ASP A 1 115 ? -2.227 2.730 3.102 1.00 92.19 115 ASP A C 1
ATOM 943 O O . ASP A 1 115 ? -1.798 1.722 3.657 1.00 92.19 115 ASP A O 1
ATOM 947 N N . GLN A 1 116 ? -2.505 3.839 3.799 1.00 94.88 116 GLN A N 1
ATOM 948 C CA . GLN A 1 116 ? -2.318 3.917 5.254 1.00 94.88 116 GLN A CA 1
ATOM 949 C C . GLN A 1 116 ? -3.131 2.845 5.992 1.00 94.88 116 GLN A C 1
ATOM 951 O O . GLN A 1 116 ? -2.619 2.203 6.906 1.00 94.88 116 GLN A O 1
ATOM 956 N N . ILE A 1 117 ? -4.384 2.617 5.581 1.00 94.75 117 ILE A N 1
ATOM 957 C CA . ILE A 1 117 ? -5.221 1.533 6.107 1.00 94.75 117 ILE A CA 1
ATOM 958 C C . ILE A 1 117 ? -4.619 0.172 5.761 1.00 94.75 117 ILE A C 1
ATOM 960 O O . ILE A 1 117 ? -4.525 -0.675 6.644 1.00 94.75 117 ILE A O 1
ATOM 964 N N . MET A 1 118 ? -4.207 -0.053 4.514 1.00 93.12 118 MET A N 1
ATOM 965 C CA . MET A 1 118 ? -3.657 -1.332 4.056 1.00 93.12 118 MET A CA 1
ATOM 966 C C . MET A 1 118 ? -2.403 -1.731 4.847 1.00 93.12 118 MET A C 1
ATOM 968 O O . MET A 1 118 ? -2.330 -2.832 5.400 1.00 93.12 118 MET A O 1
ATOM 972 N N . PHE A 1 119 ? -1.435 -0.822 4.960 1.00 94.69 119 PHE A N 1
ATOM 973 C CA . PHE A 1 119 ? -0.161 -1.090 5.626 1.00 94.69 119 PHE A CA 1
ATOM 974 C C . PHE A 1 119 ? -0.241 -1.030 7.156 1.00 94.69 119 PHE A C 1
ATOM 976 O O . PHE A 1 119 ? 0.641 -1.557 7.832 1.00 94.69 119 PHE A O 1
ATOM 983 N N . ALA A 1 120 ? -1.325 -0.498 7.732 1.00 94.56 120 ALA A N 1
ATOM 984 C CA . ALA A 1 120 ? -1.566 -0.605 9.172 1.00 94.56 120 ALA A CA 1
ATOM 985 C C . ALA A 1 120 ? -1.641 -2.065 9.657 1.00 94.56 120 ALA A C 1
ATOM 987 O O . ALA A 1 120 ? -1.354 -2.348 10.821 1.00 94.56 120 ALA A O 1
ATOM 988 N N . SER A 1 121 ? -1.973 -2.998 8.760 1.00 92.88 121 SER A N 1
ATOM 989 C CA . SER A 1 121 ? -2.079 -4.430 9.048 1.00 92.88 121 SER A CA 1
ATOM 990 C C . SER A 1 121 ? -0.811 -5.045 9.657 1.00 92.88 121 SER A C 1
ATOM 992 O O . SER A 1 121 ? -0.919 -5.994 10.432 1.00 92.88 121 SER A O 1
ATOM 994 N N . VAL A 1 122 ? 0.375 -4.481 9.395 1.00 94.25 122 VAL A N 1
ATOM 995 C CA . VAL A 1 122 ? 1.665 -4.983 9.911 1.00 94.25 122 VAL A CA 1
ATOM 996 C C . VAL A 1 122 ? 2.233 -4.177 11.083 1.00 94.25 122 VAL A C 1
ATOM 998 O O . VAL A 1 122 ? 3.270 -4.542 11.633 1.00 94.25 122 VAL A O 1
ATOM 1001 N N . LEU A 1 123 ? 1.559 -3.112 11.531 1.00 95.81 123 LEU A N 1
ATOM 1002 C CA . LEU A 1 123 ? 2.062 -2.262 12.621 1.00 95.81 123 LEU A CA 1
ATOM 1003 C C . LEU A 1 123 ? 2.218 -3.015 13.947 1.00 95.81 123 LEU A C 1
ATOM 1005 O O . LEU A 1 123 ? 3.138 -2.733 14.711 1.00 95.81 123 LEU A O 1
ATOM 1009 N N . HIS A 1 124 ? 1.357 -3.999 14.209 1.00 93.69 124 HIS A N 1
ATOM 1010 C CA . HIS A 1 124 ? 1.459 -4.833 15.405 1.00 93.69 124 HIS A CA 1
ATOM 1011 C C . HIS A 1 124 ? 2.753 -5.668 15.426 1.00 93.69 124 HIS A C 1
ATOM 1013 O O . HIS A 1 124 ? 3.350 -5.828 16.488 1.00 93.69 124 HIS A O 1
ATOM 1019 N N . LEU A 1 125 ? 3.224 -6.143 14.264 1.00 94.69 125 LEU A N 1
ATOM 1020 C CA . LEU A 1 125 ? 4.483 -6.888 14.139 1.00 94.69 125 LEU A CA 1
ATOM 1021 C C . LEU A 1 125 ? 5.688 -5.988 14.412 1.00 94.69 125 LEU A C 1
ATOM 1023 O O . LEU A 1 125 ? 6.647 -6.411 15.054 1.00 94.69 125 LEU A O 1
ATOM 1027 N N . LEU A 1 126 ? 5.626 -4.735 13.954 1.00 96.62 126 LEU A N 1
ATOM 1028 C CA . LEU A 1 126 ? 6.648 -3.741 14.265 1.00 96.62 126 LEU A CA 1
ATOM 1029 C C . LEU A 1 126 ? 6.667 -3.430 15.767 1.00 96.62 126 LEU A C 1
ATOM 1031 O O . LEU A 1 126 ? 7.727 -3.460 16.380 1.00 96.62 126 LEU A O 1
ATOM 1035 N N . ALA A 1 127 ? 5.499 -3.223 16.381 1.00 95.81 127 ALA A N 1
ATOM 1036 C CA . ALA A 1 127 ? 5.389 -2.945 17.813 1.00 95.81 127 ALA A CA 1
ATOM 1037 C C . ALA A 1 127 ? 5.930 -4.078 18.700 1.00 95.81 127 ALA A C 1
ATOM 1039 O O . ALA A 1 127 ? 6.458 -3.805 19.769 1.00 95.81 127 ALA A O 1
ATOM 1040 N N . GLN A 1 128 ? 5.851 -5.337 18.259 1.00 95.56 128 GLN A N 1
ATOM 1041 C CA . GLN A 1 128 ? 6.454 -6.474 18.970 1.00 95.56 128 GLN A CA 1
ATOM 1042 C C . GLN A 1 128 ? 7.988 -6.489 18.910 1.00 95.56 128 GLN A C 1
ATOM 1044 O O . GLN A 1 128 ? 8.623 -7.148 19.731 1.00 95.56 128 GLN A O 1
ATOM 1049 N N . LYS A 1 129 ? 8.587 -5.812 17.925 1.00 96.12 129 LYS A N 1
ATOM 1050 C CA . LYS A 1 129 ? 10.039 -5.783 17.696 1.00 96.12 129 LYS A CA 1
ATOM 1051 C C . LYS A 1 129 ? 10.703 -4.504 18.187 1.00 96.12 129 LYS A C 1
ATOM 1053 O O . LYS A 1 129 ? 11.925 -4.444 18.190 1.00 96.12 129 LYS A O 1
ATOM 1058 N N . SER A 1 130 ? 9.926 -3.488 18.547 1.00 95.88 130 SER A N 1
ATOM 1059 C CA . SER A 1 130 ? 10.424 -2.156 18.880 1.00 95.88 130 SER A CA 1
ATOM 1060 C C . SER A 1 130 ? 10.106 -1.782 20.319 1.00 95.88 130 SER A C 1
ATOM 1062 O O . SER A 1 130 ? 9.018 -2.083 20.802 1.00 95.88 130 SER A O 1
ATOM 1064 N N . GLN A 1 131 ? 10.999 -1.040 20.977 1.00 94.19 131 GLN A N 1
ATOM 1065 C CA . GLN A 1 131 ? 10.691 -0.449 22.284 1.00 94.19 131 GLN A CA 1
ATOM 1066 C C . GLN A 1 131 ? 9.493 0.499 22.183 1.00 94.19 131 GLN A C 1
ATOM 1068 O O . GLN A 1 131 ? 8.629 0.540 23.060 1.00 94.19 131 GLN A O 1
ATOM 1073 N N . ARG A 1 132 ? 9.451 1.290 21.105 1.00 93.56 132 ARG A N 1
ATOM 1074 C CA . ARG A 1 132 ? 8.389 2.262 20.866 1.00 93.56 132 ARG A CA 1
ATOM 1075 C C . ARG A 1 132 ? 8.169 2.472 19.374 1.00 93.56 132 ARG A C 1
ATOM 1077 O O . ARG A 1 132 ? 9.111 2.625 18.603 1.00 93.56 132 ARG A O 1
ATOM 1084 N N . VAL A 1 133 ? 6.903 2.539 18.979 1.00 95.56 133 VAL A N 1
ATOM 1085 C CA . VAL A 1 133 ? 6.500 2.881 17.612 1.00 95.56 133 VAL A CA 1
ATOM 1086 C C . VAL A 1 133 ? 5.687 4.163 17.657 1.00 95.56 133 VAL A C 1
ATOM 1088 O O . VAL A 1 133 ? 4.718 4.274 18.416 1.00 95.56 133 VAL A O 1
ATOM 1091 N N . VAL A 1 134 ? 6.086 5.130 16.838 1.00 93.62 134 VAL A N 1
ATOM 1092 C CA . VAL A 1 134 ? 5.370 6.392 16.654 1.00 93.62 134 VAL A CA 1
ATOM 1093 C C . VAL A 1 134 ? 4.964 6.491 15.189 1.00 93.62 134 VAL A C 1
ATOM 1095 O O . VAL A 1 134 ? 5.797 6.264 14.321 1.00 93.62 134 VAL A O 1
ATOM 1098 N N . VAL A 1 135 ? 3.701 6.794 14.890 1.00 94.50 135 VAL A N 1
ATOM 1099 C CA . VAL A 1 135 ? 3.163 6.751 13.524 1.00 94.50 135 VAL A CA 1
ATOM 1100 C C . VAL A 1 135 ? 2.446 8.055 13.172 1.00 94.50 135 VAL A C 1
ATOM 1102 O O . VAL A 1 135 ? 1.466 8.428 13.822 1.00 94.50 135 VAL A O 1
ATOM 1105 N N . GLY A 1 136 ? 2.907 8.721 12.114 1.00 92.50 136 GLY A N 1
ATOM 1106 C CA . GLY A 1 136 ? 2.263 9.899 11.531 1.00 92.50 136 GLY A CA 1
ATOM 1107 C C . GLY A 1 136 ? 1.333 9.520 10.384 1.00 92.50 136 GLY A C 1
ATOM 1108 O O . GLY A 1 136 ? 1.793 8.972 9.381 1.00 92.50 136 GLY A O 1
ATOM 1109 N N . ILE A 1 137 ? 0.041 9.824 10.526 1.00 93.75 137 ILE A N 1
ATOM 1110 C CA . ILE A 1 137 ? -1.026 9.425 9.589 1.00 93.75 137 ILE A CA 1
ATOM 1111 C C . ILE A 1 137 ? -2.024 10.554 9.337 1.00 93.75 137 ILE A C 1
ATOM 1113 O O . ILE A 1 137 ? -2.038 11.565 10.039 1.00 93.75 137 ILE A O 1
ATOM 1117 N N . ASP A 1 138 ? -2.904 10.377 8.356 1.00 93.56 138 ASP A N 1
ATOM 1118 C CA . ASP A 1 138 ? -3.993 11.313 8.096 1.00 93.56 138 ASP A CA 1
ATOM 1119 C C . ASP A 1 138 ? -4.856 11.519 9.366 1.00 93.56 138 ASP A C 1
ATOM 1121 O O . ASP A 1 138 ? -5.243 10.533 10.007 1.00 93.56 138 ASP A O 1
ATOM 1125 N N . PRO A 1 139 ? -5.199 12.770 9.740 1.00 92.94 139 PRO A N 1
ATOM 1126 C CA . PRO A 1 139 ? -5.978 13.071 10.945 1.00 92.94 139 PRO A CA 1
ATOM 1127 C C . PRO A 1 139 ? -7.280 12.273 11.059 1.00 92.94 139 PRO A C 1
ATOM 1129 O O . PRO A 1 139 ? -7.679 11.883 12.160 1.00 92.94 139 PRO A O 1
ATOM 1132 N N . ARG A 1 140 ? -7.921 11.968 9.921 1.00 93.31 140 ARG A N 1
ATOM 1133 C CA . ARG A 1 140 ? -9.169 11.189 9.863 1.00 93.31 140 ARG A CA 1
ATOM 1134 C C . ARG A 1 140 ? -8.996 9.765 10.404 1.00 93.31 140 ARG A C 1
ATOM 1136 O O . ARG A 1 140 ? -9.967 9.170 10.867 1.00 93.31 140 ARG A O 1
ATOM 1143 N N . LEU A 1 141 ? -7.778 9.223 10.370 1.00 95.62 141 LEU A N 1
ATOM 1144 C CA . LEU A 1 141 ? -7.460 7.860 10.799 1.00 95.62 141 LEU A CA 1
ATOM 1145 C C . LEU A 1 141 ? -6.963 7.767 12.249 1.00 95.62 141 LEU A C 1
ATOM 1147 O O . LEU A 1 141 ? -7.052 6.693 12.846 1.00 95.62 141 LEU A O 1
ATOM 1151 N N . VAL A 1 142 ? -6.506 8.869 12.855 1.00 95.06 142 VAL A N 1
ATOM 1152 C CA . VAL A 1 142 ? -5.887 8.870 14.198 1.00 95.06 142 VAL A CA 1
ATOM 1153 C C . VAL A 1 142 ? -6.769 8.190 15.245 1.00 95.06 142 VAL A C 1
ATOM 1155 O O . VAL A 1 142 ? -6.312 7.303 15.967 1.00 95.06 142 VAL A O 1
ATOM 1158 N N . ALA A 1 143 ? -8.053 8.548 15.308 1.00 95.88 143 ALA A N 1
ATOM 1159 C CA . ALA A 1 143 ? -8.963 8.011 16.318 1.00 95.88 143 ALA A CA 1
ATOM 1160 C C . ALA A 1 143 ? -9.228 6.504 16.162 1.00 95.88 143 ALA A C 1
ATOM 1162 O O . ALA A 1 143 ? -9.442 5.807 17.155 1.00 95.88 143 ALA A O 1
ATOM 1163 N N . ILE A 1 144 ? -9.261 5.984 14.931 1.00 96.75 144 ILE A N 1
ATOM 1164 C CA . ILE A 1 144 ? -9.472 4.552 14.689 1.00 96.75 144 ILE A CA 1
ATOM 1165 C C . ILE A 1 144 ? -8.184 3.757 14.885 1.00 96.75 144 ILE A C 1
ATOM 1167 O O . ILE A 1 144 ? -8.237 2.688 15.488 1.00 96.75 144 ILE A O 1
ATOM 1171 N N . PHE A 1 145 ? -7.031 4.292 14.491 1.00 97.06 145 PHE A N 1
ATOM 1172 C CA . PHE A 1 145 ? -5.753 3.604 14.666 1.00 97.06 145 PHE A CA 1
ATOM 1173 C C . PHE A 1 1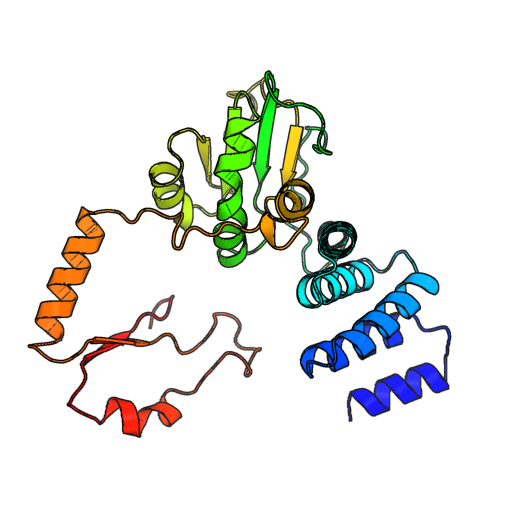45 ? -5.349 3.528 16.141 1.00 97.06 145 PHE A C 1
ATOM 1175 O O . PHE A 1 145 ? -5.013 2.441 16.596 1.00 97.06 145 PHE A O 1
ATOM 1182 N N . ARG A 1 146 ? -5.508 4.603 16.933 1.00 96.38 146 ARG A N 1
ATOM 1183 C CA . ARG A 1 146 ? -5.259 4.561 18.393 1.00 96.38 146 ARG A CA 1
ATOM 1184 C C . ARG A 1 146 ? -6.080 3.487 19.103 1.00 96.38 146 ARG A C 1
ATOM 1186 O O . ARG A 1 146 ? -5.570 2.785 19.964 1.00 96.38 146 ARG A O 1
ATOM 1193 N N . ARG A 1 147 ? -7.353 3.346 18.725 1.00 96.56 147 ARG A N 1
ATOM 1194 C CA . ARG A 1 147 ? -8.235 2.313 19.286 1.00 96.56 147 ARG A CA 1
ATOM 1195 C C . ARG A 1 147 ? -7.844 0.904 18.837 1.00 96.56 147 ARG A C 1
ATOM 1197 O O . ARG A 1 147 ? -8.041 -0.040 19.588 1.00 96.56 147 ARG A O 1
ATOM 1204 N N . SER A 1 148 ? -7.325 0.771 17.620 1.00 96.62 148 SER A N 1
ATOM 1205 C CA . SER A 1 148 ? -6.962 -0.520 17.026 1.00 96.62 148 SER A CA 1
ATOM 1206 C C . SER A 1 148 ? -5.585 -1.017 17.476 1.00 96.62 148 SER A C 1
ATOM 1208 O O . SER A 1 148 ? -5.375 -2.220 17.574 1.00 96.62 148 SER A O 1
ATOM 1210 N N . PHE A 1 149 ? -4.663 -0.102 17.784 1.00 96.50 149 PHE A N 1
ATOM 1211 C CA . PHE A 1 149 ? -3.284 -0.401 18.174 1.00 96.50 149 PHE A CA 1
ATOM 1212 C C . PHE A 1 149 ? -2.889 0.412 19.424 1.00 96.50 149 PHE A C 1
ATOM 1214 O O . PHE A 1 149 ? -2.132 1.379 19.323 1.00 96.50 149 PHE A O 1
ATOM 1221 N N . PRO A 1 150 ? -3.397 0.052 20.616 1.00 95.31 150 PRO A N 1
ATOM 1222 C CA . PRO A 1 150 ? -3.237 0.860 21.831 1.00 95.31 150 PRO A CA 1
ATOM 1223 C C . PRO A 1 150 ? -1.786 0.989 22.325 1.00 95.31 150 PRO A C 1
ATOM 1225 O O . PRO A 1 150 ? -1.481 1.911 23.074 1.00 95.31 150 PRO A O 1
ATOM 1228 N N . SER A 1 151 ? -0.882 0.098 21.902 1.00 94.62 151 SER A N 1
ATOM 1229 C CA . SER A 1 151 ? 0.551 0.163 22.225 1.00 94.62 151 SER A CA 1
ATOM 1230 C C . SER A 1 151 ? 1.349 1.129 21.339 1.00 94.62 151 SER A C 1
ATOM 1232 O O . SER A 1 151 ? 2.538 1.333 21.578 1.00 94.62 151 SER A O 1
ATOM 1234 N N . ILE A 1 152 ? 0.724 1.720 20.315 1.00 95.75 152 ILE A N 1
ATOM 1235 C CA . ILE A 1 152 ? 1.389 2.560 19.315 1.00 95.75 152 ILE A CA 1
ATOM 1236 C C . ILE A 1 152 ? 0.935 4.014 19.464 1.00 95.75 152 ILE A C 1
ATOM 1238 O O . ILE A 1 152 ? -0.254 4.318 19.577 1.00 95.75 152 ILE A O 1
ATOM 1242 N N . ALA A 1 153 ? 1.892 4.941 19.417 1.00 93.56 153 ALA A N 1
ATOM 1243 C CA . ALA A 1 153 ? 1.600 6.366 19.461 1.00 93.56 153 ALA A CA 1
ATOM 1244 C C . ALA A 1 153 ? 1.261 6.889 18.056 1.00 93.56 153 ALA A C 1
ATOM 1246 O O . ALA A 1 153 ? 2.129 6.940 17.192 1.00 93.56 153 ALA A O 1
ATOM 1247 N N . PHE A 1 154 ? 0.019 7.326 17.829 1.00 93.38 154 PHE A N 1
ATOM 1248 C CA . PHE A 1 154 ? -0.397 7.945 16.560 1.00 93.38 154 PHE A CA 1
ATOM 1249 C C . PHE A 1 154 ? -0.564 9.452 16.681 1.00 93.38 154 PHE A C 1
ATOM 1251 O O . PHE A 1 154 ? -1.117 9.934 17.677 1.00 93.38 154 PHE A O 1
ATOM 1258 N N . PHE A 1 155 ? -0.185 10.175 15.634 1.00 89.81 155 PHE A N 1
ATOM 1259 C CA . PHE A 1 155 ? -0.348 11.621 15.522 1.00 89.81 155 PHE A CA 1
ATOM 1260 C C . PHE A 1 155 ? -0.741 12.029 14.092 1.00 89.81 155 PHE A C 1
ATOM 1262 O O . PHE A 1 155 ? -0.638 11.242 13.147 1.00 89.81 155 PHE A O 1
ATOM 1269 N N . SER A 1 156 ? -1.238 13.258 13.958 1.00 90.12 156 SER A N 1
ATOM 1270 C CA . SER A 1 156 ? -1.567 13.867 12.668 1.00 90.12 156 SER A CA 1
ATOM 1271 C C . SER A 1 156 ? -0.291 14.076 11.860 1.00 90.12 156 SER A C 1
ATOM 1273 O O . SER A 1 156 ? 0.642 14.716 12.323 1.00 90.12 156 SER A O 1
ATOM 1275 N N . GLN A 1 157 ? -0.254 13.601 10.621 1.00 85.56 157 GLN A N 1
ATOM 1276 C CA . GLN A 1 157 ? 0.881 13.800 9.718 1.00 85.56 157 GLN A CA 1
ATOM 1277 C C . GLN A 1 157 ? 1.168 15.280 9.391 1.00 85.56 157 GLN A C 1
ATOM 1279 O O . GLN A 1 157 ? 2.205 15.565 8.797 1.00 85.56 157 GLN A O 1
ATOM 1284 N N . PHE A 1 158 ? 0.245 16.194 9.713 1.00 81.00 158 PHE A N 1
ATOM 1285 C CA . PHE A 1 158 ? 0.407 17.645 9.557 1.00 81.00 158 PHE A CA 1
ATOM 1286 C C . PHE A 1 158 ? 0.890 18.321 10.842 1.00 81.00 158 PHE A C 1
ATOM 1288 O O . PHE A 1 158 ? 1.563 19.341 10.774 1.00 81.00 158 PHE A O 1
ATOM 1295 N N . ASP A 1 159 ? 0.607 17.705 11.987 1.00 72.88 159 ASP A N 1
ATOM 1296 C CA . ASP A 1 159 ? 0.993 18.176 13.313 1.00 72.88 159 ASP A CA 1
ATOM 1297 C C . ASP A 1 159 ? 1.996 17.178 13.888 1.00 72.88 159 ASP A C 1
ATOM 1299 O O . ASP A 1 159 ? 1.742 16.526 14.908 1.00 72.88 159 ASP A O 1
ATOM 1303 N N . LEU A 1 160 ? 3.126 16.998 13.190 1.00 62.91 160 LEU A N 1
ATOM 1304 C CA . LEU A 1 160 ? 4.261 16.344 13.829 1.00 62.91 160 LEU A CA 1
ATOM 1305 C C . LEU A 1 160 ? 4.554 17.168 15.086 1.00 62.91 160 LEU A C 1
ATOM 1307 O O . LEU A 1 160 ? 4.835 18.359 14.939 1.00 62.91 160 LEU A O 1
ATOM 1311 N N . PRO A 1 161 ? 4.459 16.587 16.299 1.00 56.34 161 PRO A N 1
ATOM 1312 C CA . PRO A 1 161 ? 4.851 17.309 17.497 1.00 56.34 161 PRO A CA 1
ATOM 1313 C C . PRO A 1 161 ? 6.250 17.851 17.256 1.00 56.34 161 PRO A C 1
ATOM 1315 O O . PRO A 1 161 ? 7.056 17.125 16.661 1.00 56.34 161 PRO A O 1
ATOM 1318 N N . ASP A 1 162 ? 6.526 19.080 17.701 1.00 57.09 162 ASP A N 1
ATOM 1319 C CA . ASP A 1 162 ? 7.887 19.608 17.718 1.00 57.09 162 ASP A CA 1
ATOM 1320 C C . ASP A 1 162 ? 8.790 18.486 18.212 1.00 57.09 162 ASP A C 1
ATOM 1322 O O . ASP A 1 162 ? 8.679 18.024 19.352 1.00 57.09 162 ASP A O 1
ATOM 1326 N N . LEU A 1 163 ? 9.631 17.975 17.313 1.00 53.16 163 LEU A N 1
ATOM 1327 C CA . LEU A 1 163 ? 10.456 16.795 17.554 1.00 53.16 163 LEU A CA 1
ATOM 1328 C C . LEU A 1 163 ? 11.423 17.023 18.730 1.00 53.16 163 LEU A C 1
ATOM 1330 O O . LEU A 1 163 ? 12.051 16.077 19.188 1.00 53.16 163 LEU A O 1
ATOM 1334 N N . CYS A 1 164 ? 11.486 18.255 19.247 1.00 44.66 164 CYS A N 1
ATOM 1335 C CA . CYS A 1 164 ? 12.092 18.681 20.501 1.00 44.66 164 CYS A CA 1
ATOM 1336 C C . CYS A 1 164 ? 11.391 18.139 21.769 1.00 44.66 164 CYS A C 1
ATOM 1338 O O . CYS A 1 164 ? 12.075 17.909 22.758 1.00 44.66 164 CYS A O 1
ATOM 1340 N N . VAL A 1 165 ? 10.076 17.863 21.770 1.00 51.00 165 VAL A N 1
ATOM 1341 C CA . VAL A 1 165 ? 9.364 17.232 22.914 1.00 51.00 165 VAL A CA 1
ATOM 1342 C C . VAL A 1 165 ? 9.519 15.704 22.901 1.00 51.00 165 VAL A C 1
ATOM 1344 O O . VAL A 1 165 ? 9.567 15.068 23.949 1.00 51.00 165 VAL A O 1
ATOM 1347 N N . LEU A 1 166 ? 9.684 15.111 21.713 1.00 55.38 166 LEU A N 1
ATOM 1348 C CA . LEU A 1 166 ? 10.216 13.748 21.534 1.00 55.38 166 LEU A CA 1
ATOM 1349 C C . LEU A 1 166 ? 11.759 13.729 21.517 1.00 55.38 166 LEU A C 1
ATOM 1351 O O . LEU A 1 166 ? 12.356 12.687 21.209 1.00 55.38 166 LEU A O 1
ATOM 1355 N N . GLY A 1 167 ? 12.376 14.880 21.822 1.00 47.12 167 GLY A N 1
ATOM 1356 C CA . GLY A 1 167 ? 13.788 15.194 21.653 1.00 47.12 167 GLY A CA 1
ATOM 1357 C C . GLY A 1 167 ? 14.671 14.062 22.144 1.00 47.12 167 GLY A C 1
ATOM 1358 O O . GLY A 1 167 ? 14.603 13.672 23.304 1.00 47.12 167 GLY A O 1
ATOM 1359 N N . HIS A 1 168 ? 15.486 13.541 21.226 1.00 53.03 168 HIS A N 1
ATOM 1360 C CA . HIS A 1 168 ? 16.490 12.486 21.423 1.00 53.03 168 HIS A CA 1
ATOM 1361 C C . HIS A 1 168 ? 16.012 11.025 21.460 1.00 53.03 168 HIS A C 1
ATOM 1363 O O . HIS A 1 168 ? 16.848 10.150 21.658 1.00 53.03 168 HIS A O 1
ATOM 1369 N N . SER A 1 169 ? 14.730 10.723 21.219 1.00 75.69 169 SER A N 1
ATOM 1370 C CA . SER A 1 169 ? 14.233 9.344 21.384 1.00 75.69 169 SER A CA 1
ATOM 1371 C C . SER A 1 169 ? 14.021 8.522 20.112 1.00 75.69 169 SER A C 1
ATOM 1373 O O . SER A 1 169 ? 13.849 7.323 20.262 1.00 75.69 169 SER A O 1
ATOM 1375 N N . ILE A 1 170 ? 14.017 9.097 18.897 1.00 89.06 170 ILE A N 1
ATOM 1376 C CA . ILE A 1 170 ? 13.784 8.342 17.644 1.00 89.06 170 ILE A CA 1
ATOM 1377 C C . ILE A 1 170 ? 15.115 7.871 17.052 1.00 89.06 170 ILE A C 1
ATOM 1379 O O . ILE A 1 170 ? 15.918 8.687 16.602 1.00 89.06 170 ILE A O 1
ATOM 1383 N N . ASP A 1 171 ? 15.316 6.555 16.998 1.00 93.06 171 ASP A N 1
ATOM 1384 C CA . ASP A 1 171 ? 16.521 5.948 16.430 1.00 93.06 171 ASP A CA 1
ATOM 1385 C C . ASP A 1 171 ? 16.439 5.801 14.908 1.00 93.06 171 ASP A C 1
ATOM 1387 O O . ASP A 1 171 ? 17.439 5.987 14.222 1.00 93.06 171 ASP A O 1
ATOM 1391 N N . TYR A 1 172 ? 15.258 5.470 14.373 1.00 95.62 172 TYR A N 1
ATOM 1392 C CA . TYR A 1 172 ? 15.066 5.235 12.940 1.00 95.62 172 TYR A CA 1
ATOM 1393 C C . TYR A 1 172 ? 13.716 5.738 12.425 1.00 95.62 172 TYR A C 1
ATOM 1395 O O . TYR A 1 172 ? 12.767 5.924 13.184 1.00 95.62 172 TYR A O 1
ATOM 1403 N N . GLN A 1 173 ? 13.602 5.888 11.105 1.00 94.06 173 GLN A N 1
ATOM 1404 C CA . GLN A 1 173 ? 12.336 6.145 10.414 1.00 94.06 173 GLN A CA 1
ATOM 1405 C C . GLN A 1 173 ? 12.070 5.165 9.269 1.00 94.06 173 GLN A C 1
ATOM 1407 O O . GLN A 1 173 ? 13.009 4.609 8.699 1.00 94.06 173 GLN A O 1
ATOM 1412 N N . ILE A 1 174 ? 10.799 4.980 8.906 1.00 95.69 174 ILE A N 1
ATOM 1413 C CA . ILE A 1 174 ? 10.366 4.213 7.731 1.00 95.69 174 ILE A CA 1
ATOM 1414 C C . ILE A 1 174 ? 8.985 4.699 7.212 1.00 95.69 174 ILE A C 1
ATOM 1416 O O . ILE A 1 174 ? 8.063 4.879 8.001 1.00 95.69 174 ILE A O 1
ATOM 1420 N N . PRO A 1 175 ? 8.783 4.912 5.900 1.00 94.69 175 PRO A N 1
ATOM 1421 C CA . PRO A 1 175 ? 7.487 5.110 5.292 1.00 94.69 175 PRO A CA 1
ATOM 1422 C C . PRO A 1 175 ? 6.664 3.837 5.413 1.00 94.69 175 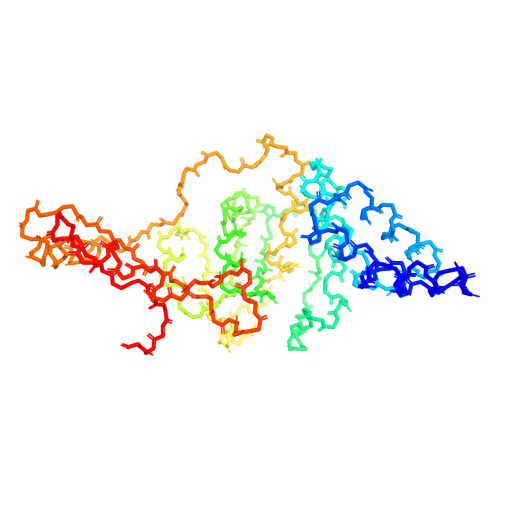PRO A C 1
ATOM 1424 O O . PRO A 1 175 ? 7.179 2.723 5.268 1.00 94.69 175 PRO A O 1
ATOM 1427 N N . ILE A 1 176 ? 5.372 4.007 5.660 1.00 95.62 176 ILE A N 1
ATOM 1428 C CA . ILE A 1 176 ? 4.491 2.917 6.062 1.00 95.62 176 ILE A CA 1
ATOM 1429 C C . ILE A 1 176 ? 4.444 1.796 5.018 1.00 95.62 176 ILE A C 1
ATOM 1431 O O . ILE A 1 176 ? 4.465 0.624 5.390 1.00 95.62 176 ILE A O 1
ATOM 1435 N N . ALA A 1 177 ? 4.478 2.119 3.721 1.00 94.88 177 ALA A N 1
ATOM 1436 C CA . ALA A 1 177 ? 4.424 1.093 2.683 1.00 94.88 177 ALA A CA 1
ATOM 1437 C C . ALA A 1 177 ? 5.730 0.288 2.542 1.00 94.88 177 ALA A C 1
ATOM 1439 O O . ALA A 1 177 ? 5.715 -0.842 2.055 1.00 94.88 177 ALA A O 1
ATOM 1440 N N . SER A 1 178 ? 6.861 0.806 3.034 1.00 95.69 178 SER A N 1
ATOM 1441 C CA . SER A 1 178 ? 8.133 0.066 3.037 1.00 95.69 178 SER A CA 1
ATOM 1442 C C . SER A 1 178 ? 8.192 -1.006 4.123 1.00 95.69 178 SER A C 1
ATOM 1444 O O . SER A 1 178 ? 9.048 -1.884 4.056 1.00 95.69 178 SER A O 1
ATOM 1446 N N . LEU A 1 179 ? 7.256 -1.009 5.081 1.00 96.38 179 LEU A N 1
ATOM 1447 C CA . LEU A 1 179 ? 7.104 -2.117 6.030 1.00 96.38 179 LEU A CA 1
ATOM 1448 C C . LEU A 1 179 ? 6.827 -3.450 5.314 1.00 96.38 179 LEU A C 1
ATOM 1450 O O . LEU A 1 179 ? 7.193 -4.505 5.834 1.00 96.38 179 LEU A O 1
ATOM 1454 N N . GLY A 1 180 ? 6.257 -3.414 4.101 1.00 95.06 180 GLY A N 1
ATOM 1455 C CA . GLY A 1 180 ? 6.048 -4.602 3.271 1.00 95.06 180 GLY A CA 1
ATOM 1456 C C . GLY A 1 180 ? 7.330 -5.410 3.036 1.00 95.06 180 GLY A C 1
ATOM 1457 O O . GLY A 1 180 ? 7.302 -6.632 3.155 1.00 95.06 180 GLY A O 1
ATOM 1458 N N . GLN A 1 181 ? 8.478 -4.748 2.846 1.00 94.94 181 GLN A N 1
ATOM 1459 C CA . GLN A 1 181 ? 9.778 -5.418 2.665 1.00 94.94 181 GLN A CA 1
ATOM 1460 C C . GLN A 1 181 ? 10.169 -6.307 3.849 1.00 94.94 181 GLN A C 1
ATOM 1462 O O . GLN A 1 181 ? 10.847 -7.319 3.672 1.00 94.94 181 GLN A O 1
ATOM 1467 N N . HIS A 1 182 ? 9.754 -5.921 5.055 1.00 94.75 182 HIS A N 1
ATOM 1468 C CA . HIS A 1 182 ? 10.167 -6.566 6.297 1.00 94.75 182 HIS A CA 1
ATOM 1469 C C . HIS A 1 182 ? 9.164 -7.609 6.789 1.00 94.75 182 HIS A C 1
ATOM 1471 O O . HIS A 1 182 ? 9.557 -8.551 7.474 1.00 94.75 182 HIS A O 1
ATOM 1477 N N . PHE A 1 183 ? 7.883 -7.452 6.445 1.00 94.62 183 PHE A N 1
ATOM 1478 C CA . PHE A 1 183 ? 6.807 -8.261 7.021 1.00 94.62 183 PHE A CA 1
ATOM 1479 C C . PHE A 1 183 ? 5.959 -9.016 5.990 1.00 94.62 183 PHE A C 1
ATOM 1481 O O . PHE A 1 183 ? 5.259 -9.949 6.363 1.00 94.62 183 PHE A O 1
ATOM 1488 N N . LEU A 1 184 ? 6.014 -8.666 4.702 1.00 93.94 184 LEU A N 1
ATOM 1489 C CA . LEU A 1 184 ? 5.125 -9.204 3.660 1.00 93.94 184 LEU A CA 1
ATOM 1490 C C . LEU A 1 184 ? 5.904 -9.910 2.537 1.00 93.94 184 LEU A C 1
ATOM 1492 O O . LEU A 1 184 ? 5.572 -9.777 1.365 1.00 93.94 184 LEU A O 1
ATOM 1496 N N . ASN A 1 185 ? 6.975 -10.632 2.872 1.00 90.88 185 ASN A N 1
ATOM 1497 C CA . ASN A 1 185 ? 7.916 -11.201 1.897 1.00 90.88 185 ASN A CA 1
ATOM 1498 C C . ASN A 1 185 ? 7.535 -12.590 1.349 1.00 90.88 185 ASN A C 1
ATOM 1500 O O . ASN A 1 185 ? 8.203 -13.076 0.436 1.00 90.88 185 ASN A O 1
ATOM 1504 N N . THR A 1 186 ? 6.497 -13.229 1.888 1.00 89.31 186 THR A N 1
ATOM 1505 C CA . THR A 1 186 ? 5.942 -14.496 1.394 1.00 89.31 186 THR A CA 1
ATOM 1506 C C . THR A 1 186 ? 4.430 -14.486 1.575 1.00 89.31 186 THR A C 1
ATOM 1508 O O . THR A 1 186 ? 3.922 -13.782 2.443 1.00 89.31 186 THR A O 1
ATOM 1511 N N . GLU A 1 187 ? 3.699 -15.304 0.819 1.00 87.19 187 GLU A N 1
ATOM 1512 C CA . GLU A 1 187 ? 2.240 -15.415 0.967 1.00 87.19 187 GLU A CA 1
ATOM 1513 C C . GLU A 1 187 ? 1.827 -15.754 2.413 1.00 87.19 187 GLU A C 1
ATOM 1515 O O . GLU A 1 187 ? 0.874 -15.200 2.956 1.00 87.19 187 GLU A O 1
ATOM 1520 N N . ALA A 1 188 ? 2.607 -16.607 3.083 1.00 87.88 188 ALA A N 1
ATOM 1521 C CA . ALA A 1 188 ? 2.342 -17.035 4.451 1.00 87.88 188 ALA A CA 1
ATOM 1522 C C . ALA A 1 188 ? 2.457 -15.909 5.494 1.00 87.88 188 ALA A C 1
ATOM 1524 O O . ALA A 1 188 ? 1.865 -16.035 6.568 1.00 87.88 188 ALA A O 1
ATOM 1525 N N . THR A 1 189 ? 3.202 -14.834 5.207 1.00 86.00 189 THR A N 1
ATOM 1526 C CA . THR A 1 189 ? 3.384 -13.714 6.142 1.00 86.00 189 THR A CA 1
ATOM 1527 C C . THR A 1 189 ? 2.301 -12.645 6.013 1.00 86.00 189 THR A C 1
ATOM 1529 O O . THR A 1 189 ? 2.237 -11.746 6.852 1.00 86.00 189 THR A O 1
ATOM 1532 N N . PHE A 1 190 ? 1.420 -12.736 5.011 1.00 83.94 190 PHE A N 1
ATOM 1533 C CA . PHE A 1 190 ? 0.285 -11.827 4.915 1.00 83.94 190 PHE A CA 1
ATOM 1534 C C . PHE A 1 190 ? -0.698 -12.062 6.074 1.00 83.94 190 PHE A C 1
ATOM 1536 O O . PHE A 1 190 ? -1.029 -13.212 6.388 1.00 83.94 190 PHE A O 1
ATOM 1543 N N . PRO A 1 191 ? -1.193 -10.991 6.724 1.00 79.06 191 PRO A N 1
ATOM 1544 C CA . PRO A 1 191 ? -2.146 -11.109 7.817 1.00 79.06 191 PRO A CA 1
ATOM 1545 C C . PRO A 1 191 ? -3.387 -11.913 7.411 1.00 79.06 191 PRO A C 1
ATOM 1547 O O . PRO A 1 191 ? -4.147 -11.513 6.534 1.00 79.06 191 PRO A O 1
ATOM 1550 N N . LYS A 1 192 ? -3.622 -13.038 8.094 1.00 79.62 192 LYS A N 1
ATOM 1551 C CA . LYS A 1 192 ? -4.814 -13.888 7.890 1.00 79.62 192 LYS A CA 1
ATOM 1552 C C . LYS A 1 192 ? -6.054 -13.371 8.628 1.00 79.62 192 LYS A C 1
ATOM 1554 O O . LYS A 1 192 ? -7.152 -13.898 8.458 1.00 79.62 192 LYS A O 1
ATOM 1559 N N . GLN A 1 193 ? -5.886 -12.366 9.488 1.00 77.56 193 GLN A N 1
ATOM 1560 C CA . GLN A 1 193 ? -6.975 -11.785 10.263 1.00 77.56 193 GLN A CA 1
ATOM 1561 C C . GLN A 1 193 ? -7.902 -10.968 9.358 1.00 77.56 193 GLN A C 1
ATOM 1563 O O . GLN A 1 193 ? -7.456 -10.093 8.623 1.00 77.56 193 GLN A O 1
ATOM 1568 N N . ARG A 1 194 ? -9.216 -11.212 9.466 1.00 72.12 194 ARG A N 1
ATOM 1569 C CA . ARG A 1 194 ? -10.235 -10.536 8.640 1.00 72.12 194 ARG A CA 1
ATOM 1570 C C . ARG A 1 194 ? -10.324 -9.023 8.866 1.00 72.12 194 ARG A C 1
ATOM 1572 O O . ARG A 1 194 ? -10.702 -8.305 7.951 1.00 72.12 194 ARG A O 1
ATOM 1579 N N . SER A 1 195 ? -10.027 -8.542 10.074 1.00 83.88 195 SER A N 1
ATOM 1580 C CA . SER A 1 195 ? -10.002 -7.111 10.391 1.00 83.88 195 SER A CA 1
ATOM 1581 C C . SER A 1 195 ? -9.014 -6.816 11.508 1.00 83.88 195 SER A C 1
ATOM 1583 O O . SER A 1 195 ? -9.049 -7.467 12.549 1.00 83.88 195 SER A O 1
ATOM 1585 N N . TYR A 1 196 ? -8.182 -5.803 11.300 1.00 89.62 196 TYR A N 1
ATOM 1586 C CA . TYR A 1 196 ? -7.264 -5.235 12.288 1.00 89.62 196 TYR A CA 1
ATOM 1587 C C . TYR A 1 196 ? -7.699 -3.836 12.744 1.00 89.62 196 TYR A C 1
ATOM 1589 O O . TYR A 1 196 ? -7.051 -3.250 13.603 1.00 89.62 196 TYR A O 1
ATOM 1597 N N . LEU A 1 197 ? -8.784 -3.289 12.182 1.00 94.25 197 LEU A N 1
ATOM 1598 C CA . LEU A 1 197 ? -9.345 -2.012 12.610 1.00 94.25 197 LEU A CA 1
ATOM 1599 C C . LEU A 1 197 ? -10.569 -2.240 13.492 1.00 94.25 197 LEU A C 1
ATOM 1601 O O . LEU A 1 197 ? -11.527 -2.914 13.111 1.00 94.25 197 LEU A O 1
ATOM 1605 N N . ILE A 1 198 ? -10.545 -1.625 14.668 1.00 94.75 198 ILE A N 1
ATOM 1606 C CA . ILE A 1 198 ? -11.617 -1.687 15.653 1.00 94.75 198 ILE A CA 1
ATOM 1607 C C . ILE A 1 198 ? -12.476 -0.427 15.490 1.00 94.75 198 ILE A C 1
ATOM 1609 O O . ILE A 1 198 ? -11.971 0.681 15.701 1.00 94.75 198 ILE A O 1
ATOM 1613 N N . PRO A 1 199 ? -13.767 -0.518 15.117 1.00 94.19 199 PRO A N 1
ATOM 1614 C CA . PRO A 1 199 ? -14.651 0.645 15.042 1.00 94.19 199 PRO A CA 1
ATOM 1615 C C . PRO A 1 199 ? -15.006 1.167 16.443 1.00 94.19 199 PRO A C 1
ATOM 1617 O O . PRO A 1 199 ? -14.802 0.495 17.449 1.00 94.19 199 PRO A O 1
ATOM 1620 N N . CYS A 1 200 ? -15.511 2.398 16.531 1.00 96.06 200 CYS A N 1
ATOM 1621 C CA . CYS A 1 200 ? -16.069 2.910 17.783 1.00 96.06 200 CYS A CA 1
ATOM 1622 C C . CYS A 1 200 ? -17.413 2.212 18.028 1.00 96.06 200 CYS A C 1
ATOM 1624 O O . CYS A 1 200 ? -18.298 2.312 17.179 1.00 96.06 200 CYS A O 1
ATOM 1626 N N . SER A 1 201 ? -17.553 1.511 19.156 1.00 95.50 201 SER A N 1
ATOM 1627 C CA . SER A 1 201 ? -18.743 0.713 19.486 1.00 95.50 201 SER A CA 1
ATOM 1628 C C . SER A 1 201 ? -20.017 1.557 19.520 1.00 95.50 201 S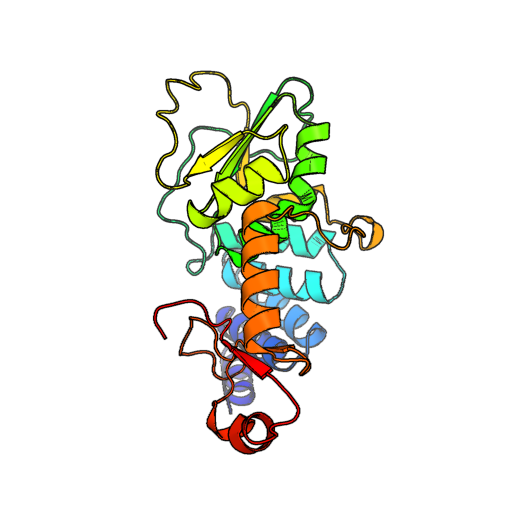ER A C 1
ATOM 1630 O O . SER A 1 201 ? -21.010 1.185 18.902 1.00 95.50 201 SER A O 1
ATOM 1632 N N . GLU A 1 202 ? -19.971 2.728 20.154 1.00 96.50 202 GLU A N 1
ATOM 1633 C CA . GLU A 1 202 ? -21.111 3.647 20.251 1.00 96.50 202 GLU A CA 1
ATOM 1634 C C . GLU A 1 202 ? -21.574 4.135 18.875 1.00 96.50 202 GLU A C 1
ATOM 1636 O O . GLU A 1 202 ? -22.755 4.039 18.539 1.00 96.50 202 GLU A O 1
ATOM 1641 N N . LYS A 1 203 ? -20.636 4.596 18.033 1.00 95.00 203 LYS A N 1
ATOM 1642 C CA . LYS A 1 203 ? -20.947 5.033 16.663 1.00 95.00 203 LYS A CA 1
ATOM 1643 C C . LYS A 1 203 ? -21.460 3.877 15.810 1.00 95.00 203 LYS A C 1
ATOM 1645 O O . LYS A 1 203 ? -22.404 4.065 15.050 1.00 95.00 203 LYS A O 1
ATOM 1650 N N . ALA A 1 204 ? -20.872 2.687 15.940 1.00 94.06 204 ALA A N 1
ATOM 1651 C CA . ALA A 1 204 ? -21.325 1.499 15.223 1.00 94.06 204 ALA A CA 1
ATOM 1652 C C . ALA A 1 204 ? -22.778 1.154 15.586 1.00 94.06 204 ALA A C 1
ATOM 1654 O O . ALA A 1 204 ? -23.606 1.018 14.690 1.00 94.06 204 ALA A O 1
ATOM 1655 N N . GLN A 1 205 ? -23.116 1.132 16.878 1.00 96.81 205 GLN A N 1
ATOM 1656 C CA . GLN A 1 205 ? -24.486 0.905 17.351 1.00 96.81 205 GLN A CA 1
ATOM 1657 C C . GLN A 1 205 ? -25.450 2.023 16.928 1.00 96.81 205 GLN A C 1
ATOM 1659 O O . GLN A 1 205 ? -26.621 1.771 16.644 1.00 96.81 205 GLN A O 1
ATOM 1664 N N . GLN A 1 206 ? -24.992 3.276 16.892 1.00 96.38 206 GLN A N 1
ATOM 1665 C CA . GLN A 1 206 ? -25.792 4.399 16.402 1.00 96.38 206 GLN A CA 1
ATOM 1666 C C . GLN A 1 206 ? -26.131 4.236 14.914 1.00 96.38 206 GLN A C 1
ATOM 1668 O O . GLN A 1 206 ? -27.297 4.367 14.540 1.00 96.38 206 GLN A O 1
ATOM 1673 N N . PHE A 1 207 ? -25.140 3.921 14.075 1.00 92.62 207 PHE A N 1
ATOM 1674 C CA . PHE A 1 207 ? -25.359 3.669 12.650 1.00 92.62 207 PHE A CA 1
ATOM 1675 C C . PHE A 1 207 ? -26.223 2.435 12.416 1.00 92.62 207 PHE A C 1
ATOM 1677 O O . PHE A 1 207 ? -27.135 2.485 11.596 1.00 92.62 207 PHE A O 1
ATOM 1684 N N . GLU A 1 208 ? -25.996 1.360 13.165 1.00 92.69 208 GLU A N 1
ATOM 1685 C CA . GLU A 1 208 ? -26.802 0.147 13.078 1.00 92.69 208 GLU A CA 1
ATOM 1686 C C . GLU A 1 208 ? -28.278 0.434 13.379 1.00 92.69 208 GLU A C 1
ATOM 1688 O O . GLU A 1 208 ? -29.143 0.070 12.584 1.00 92.69 208 GLU A O 1
ATOM 1693 N N . ARG A 1 209 ? -28.575 1.150 14.473 1.00 95.06 209 ARG A N 1
ATOM 1694 C CA . ARG A 1 209 ? -29.949 1.558 14.812 1.00 95.06 209 ARG A CA 1
ATOM 1695 C C . ARG A 1 209 ? -30.567 2.430 13.723 1.00 95.06 209 ARG A C 1
ATOM 1697 O O . ARG A 1 209 ? -31.670 2.135 13.268 1.00 95.06 209 ARG A O 1
ATOM 1704 N N . ARG A 1 210 ? -29.841 3.455 13.265 1.00 94.56 210 ARG A N 1
ATOM 1705 C CA . ARG A 1 210 ? -30.295 4.363 12.200 1.00 94.56 210 ARG A CA 1
ATOM 1706 C C . ARG A 1 210 ? -30.646 3.601 10.922 1.00 94.56 210 ARG A C 1
ATOM 1708 O O . ARG A 1 210 ? -31.717 3.813 10.363 1.00 94.56 210 ARG A O 1
ATOM 1715 N N . TYR A 1 211 ? -29.759 2.729 10.449 1.00 93.12 211 TYR A N 1
ATOM 1716 C CA . TYR A 1 211 ? -29.975 2.023 9.187 1.00 93.12 211 TYR A CA 1
ATOM 1717 C C . TYR A 1 211 ? -31.024 0.922 9.307 1.00 93.12 211 TYR A C 1
ATOM 1719 O O . TYR A 1 211 ? -31.812 0.768 8.382 1.00 93.12 211 TYR A O 1
ATOM 1727 N N . LYS A 1 212 ? -31.121 0.220 10.444 1.00 92.94 212 LYS A N 1
ATOM 1728 C CA . LYS A 1 212 ? -32.222 -0.727 10.693 1.00 92.94 212 LYS A CA 1
ATOM 1729 C C . LYS A 1 212 ? -33.587 -0.039 10.664 1.00 92.94 212 LYS A C 1
ATOM 1731 O O . LYS A 1 212 ? -34.515 -0.576 10.069 1.00 92.94 212 LYS A O 1
ATOM 1736 N N . GLN A 1 213 ? -33.695 1.156 11.249 1.00 94.44 213 GLN A N 1
ATOM 1737 C CA . GLN A 1 213 ? -34.931 1.938 11.215 1.00 94.44 213 GLN A CA 1
ATOM 1738 C C . GLN A 1 213 ? -35.289 2.388 9.791 1.00 94.44 213 GLN A C 1
ATOM 1740 O O . GLN A 1 213 ? -36.436 2.261 9.385 1.00 94.44 213 GLN A O 1
ATOM 1745 N N . LEU A 1 214 ? -34.314 2.874 9.013 1.00 91.75 214 LEU A N 1
ATOM 1746 C CA . LEU A 1 214 ? -34.530 3.261 7.610 1.00 91.75 214 LEU A CA 1
ATOM 1747 C C . LEU A 1 214 ? -34.906 2.071 6.717 1.00 91.75 214 LEU A C 1
ATOM 1749 O O . LEU A 1 214 ? -35.663 2.217 5.754 1.00 91.75 214 LEU A O 1
ATOM 1753 N N . ALA A 1 215 ? -34.354 0.900 7.025 1.00 93.19 215 ALA A N 1
ATOM 1754 C CA . ALA A 1 215 ? -34.590 -0.309 6.263 1.00 93.19 215 ALA A CA 1
ATOM 1755 C C . ALA A 1 215 ? -36.022 -0.821 6.396 1.00 93.19 215 ALA A C 1
ATOM 1757 O O . ALA A 1 215 ? -36.551 -1.356 5.424 1.00 93.19 215 ALA A O 1
ATOM 1758 N N . ASP A 1 216 ? -36.650 -0.632 7.560 1.00 93.12 216 ASP A N 1
ATOM 1759 C CA . ASP A 1 216 ? -38.010 -1.101 7.845 1.00 93.12 216 ASP A CA 1
ATOM 1760 C C . ASP A 1 216 ? -38.190 -2.589 7.478 1.00 93.12 216 ASP A C 1
ATOM 1762 O O . ASP A 1 216 ? -39.013 -2.977 6.654 1.00 93.12 216 ASP A O 1
ATOM 1766 N N . GLY A 1 217 ? -37.282 -3.429 7.984 1.00 92.38 217 GLY A N 1
ATOM 1767 C CA . GLY A 1 217 ? -37.263 -4.873 7.715 1.00 92.38 217 GLY A CA 1
ATOM 1768 C C . GLY A 1 217 ? -36.693 -5.295 6.353 1.00 92.38 217 GLY A C 1
ATOM 1769 O O . GLY A 1 217 ? -36.452 -6.485 6.149 1.00 92.38 217 GLY A O 1
ATOM 1770 N N . ARG A 1 218 ? -36.414 -4.362 5.431 1.00 93.31 218 ARG A N 1
ATOM 1771 C CA . ARG A 1 218 ? -35.785 -4.677 4.134 1.00 93.31 218 ARG A CA 1
ATOM 1772 C C . ARG A 1 218 ? -34.281 -4.952 4.283 1.00 93.31 218 ARG A C 1
ATOM 1774 O O . ARG A 1 218 ? -33.632 -4.358 5.144 1.00 93.31 218 ARG A O 1
ATOM 1781 N N . PRO A 1 219 ? -33.666 -5.789 3.432 1.00 93.75 219 PRO A N 1
ATOM 1782 C CA . PRO A 1 219 ? -32.217 -5.940 3.422 1.00 93.75 219 PRO A CA 1
ATOM 1783 C C . PRO A 1 219 ? -31.517 -4.629 3.028 1.00 93.75 219 PRO A C 1
ATOM 1785 O O . PRO A 1 219 ? -31.917 -3.950 2.079 1.00 93.75 219 PRO A O 1
ATOM 1788 N N . LEU A 1 220 ? -30.462 -4.281 3.768 1.00 93.00 220 LEU A N 1
ATOM 1789 C CA . LEU A 1 220 ? -29.652 -3.082 3.550 1.00 93.00 220 LEU A CA 1
ATOM 1790 C C . LEU A 1 220 ? -28.571 -3.326 2.494 1.00 93.00 220 LEU A C 1
ATOM 1792 O O . LEU A 1 220 ? -27.827 -4.302 2.582 1.00 93.00 220 LEU A O 1
ATOM 1796 N N . VAL A 1 221 ? -28.432 -2.395 1.551 1.00 90.94 221 VAL A N 1
ATOM 1797 C CA . VAL A 1 221 ? -27.376 -2.407 0.532 1.00 90.94 221 VAL A CA 1
ATOM 1798 C C . VAL A 1 221 ? -26.657 -1.064 0.541 1.00 90.94 221 VAL A C 1
ATOM 1800 O O . VAL A 1 221 ? -27.220 -0.034 0.177 1.00 90.94 221 VAL A O 1
ATOM 1803 N N . GLY A 1 222 ? -25.397 -1.064 0.971 1.00 89.75 222 GLY A N 1
ATOM 1804 C CA . GLY A 1 222 ? -24.545 0.120 0.926 1.00 89.75 222 GLY A CA 1
ATOM 1805 C C . GLY A 1 222 ? -23.877 0.286 -0.432 1.00 89.75 222 GLY A C 1
ATOM 1806 O O . GLY A 1 222 ? -23.229 -0.644 -0.905 1.00 89.75 222 GLY A O 1
ATOM 1807 N N . ILE A 1 223 ? -24.005 1.466 -1.039 1.00 87.75 223 ILE A N 1
ATOM 1808 C CA . ILE A 1 223 ? -23.425 1.765 -2.352 1.00 87.75 223 ILE A CA 1
ATOM 1809 C C . ILE A 1 223 ? -22.340 2.840 -2.260 1.00 87.75 223 ILE A C 1
ATOM 1811 O O . ILE A 1 223 ? -22.525 3.894 -1.658 1.00 87.75 223 ILE A O 1
ATOM 1815 N N . SER A 1 224 ? -21.207 2.575 -2.903 1.00 87.19 224 SER A N 1
ATOM 1816 C CA . SER A 1 224 ? -20.150 3.543 -3.199 1.00 87.19 224 SER A CA 1
ATOM 1817 C C . SER A 1 224 ? -19.783 3.338 -4.664 1.00 87.19 224 SER A C 1
ATOM 1819 O O . SER A 1 224 ? -19.319 2.263 -5.038 1.00 87.19 224 SER A O 1
ATOM 1821 N N . TRP A 1 225 ? -20.110 4.310 -5.514 1.00 81.94 225 TRP A N 1
ATOM 1822 C CA . TRP A 1 225 ? -20.159 4.114 -6.972 1.00 81.94 225 TRP A CA 1
ATOM 1823 C C . TRP A 1 225 ? -19.068 4.870 -7.725 1.00 81.94 225 TRP A C 1
ATOM 1825 O O . TRP A 1 225 ? -18.914 4.678 -8.933 1.00 81.94 225 TRP A O 1
ATOM 1835 N N . ARG A 1 226 ? -18.315 5.744 -7.047 1.00 78.88 226 ARG A N 1
ATOM 1836 C CA . ARG A 1 226 ? -17.181 6.437 -7.658 1.00 78.88 226 ARG A CA 1
ATOM 1837 C C . ARG A 1 226 ? -16.019 6.650 -6.697 1.00 78.88 226 ARG A C 1
ATOM 1839 O O . ARG A 1 226 ? -16.188 6.951 -5.515 1.00 78.88 226 ARG A O 1
ATOM 1846 N N . GLY A 1 227 ? -14.811 6.571 -7.236 1.00 74.81 227 GLY A N 1
ATOM 1847 C CA . GLY A 1 227 ? -13.622 7.081 -6.567 1.00 74.81 227 GLY A CA 1
ATOM 1848 C C . GLY A 1 227 ? -13.575 8.612 -6.590 1.00 74.81 227 GLY A C 1
ATOM 1849 O O . GLY A 1 227 ? -14.230 9.266 -7.398 1.00 74.81 227 GLY A O 1
ATOM 1850 N N . GLY A 1 228 ? -12.740 9.201 -5.730 1.00 67.19 228 GLY A N 1
ATOM 1851 C CA . GLY A 1 228 ? -12.472 10.647 -5.757 1.00 67.19 228 GLY A CA 1
ATOM 1852 C C . GLY A 1 228 ? -11.690 11.116 -6.994 1.00 67.19 228 GLY A C 1
ATOM 1853 O O . GLY A 1 228 ? -11.657 12.307 -7.281 1.00 67.19 228 GLY A O 1
ATOM 1854 N N . ASN A 1 229 ? -11.073 10.194 -7.744 1.00 65.00 229 ASN A N 1
ATOM 1855 C CA . ASN A 1 229 ? -10.330 10.508 -8.961 1.00 65.00 229 ASN A CA 1
ATOM 1856 C C . ASN A 1 229 ? -11.255 10.405 -10.188 1.00 65.00 229 ASN A C 1
ATOM 1858 O O . ASN A 1 229 ? -11.588 9.303 -10.632 1.00 65.00 229 ASN A O 1
ATOM 1862 N N . LYS A 1 230 ? -11.675 11.563 -10.714 1.00 57.31 230 LYS A N 1
ATOM 1863 C CA . LYS A 1 230 ? -12.637 11.675 -11.824 1.00 57.31 230 LYS A CA 1
ATOM 1864 C C . LYS A 1 230 ? -12.124 11.088 -13.146 1.00 57.31 230 LYS A C 1
ATOM 1866 O O . LYS A 1 230 ? -12.940 10.699 -13.968 1.00 57.31 230 LYS A O 1
ATOM 1871 N N . GLU A 1 231 ? -10.809 10.966 -13.323 1.00 56.09 231 GLU A N 1
ATOM 1872 C CA . GLU A 1 231 ? -10.183 10.523 -14.581 1.00 56.09 231 GLU A CA 1
ATOM 1873 C C . GLU A 1 231 ? -10.092 8.995 -14.730 1.00 56.09 231 GLU A C 1
ATOM 1875 O O . GLU A 1 231 ? -9.709 8.484 -15.781 1.00 56.09 231 GLU A O 1
ATOM 1880 N N . LYS A 1 232 ? -10.429 8.227 -13.685 1.00 58.72 232 LYS A N 1
ATOM 1881 C CA . LYS A 1 232 ? -10.395 6.756 -13.724 1.00 58.72 232 LYS A CA 1
ATOM 1882 C C . LYS A 1 232 ? -11.796 6.185 -13.923 1.00 58.72 232 LYS A C 1
ATOM 1884 O O . LYS A 1 232 ? -12.384 5.647 -12.987 1.00 58.72 232 LYS A O 1
ATOM 1889 N N . GLU A 1 233 ? -12.303 6.257 -15.154 1.00 56.03 233 GLU A N 1
ATOM 1890 C CA . GLU A 1 233 ? -13.597 5.664 -15.538 1.00 56.03 233 GLU A CA 1
ATOM 1891 C C . GLU A 1 233 ? -13.697 4.176 -15.173 1.00 56.03 233 GLU A C 1
ATOM 1893 O O . GLU A 1 233 ? -14.748 3.720 -14.739 1.00 56.03 233 GLU A O 1
ATOM 1898 N N . SER A 1 234 ? -12.584 3.434 -15.218 1.00 63.03 234 SER A N 1
ATOM 1899 C CA . SER A 1 234 ? -12.547 1.999 -14.902 1.00 63.03 234 SER A CA 1
ATOM 1900 C C . SER A 1 234 ? -12.861 1.632 -13.445 1.00 63.03 234 SER A C 1
ATOM 1902 O O . SER A 1 234 ? -12.942 0.448 -13.124 1.00 63.03 234 SER A O 1
ATOM 1904 N N . ARG A 1 235 ? -13.008 2.615 -12.544 1.00 69.44 235 ARG A N 1
ATOM 1905 C CA . ARG A 1 235 ? -13.386 2.407 -11.132 1.00 69.44 235 ARG A CA 1
ATOM 1906 C C . ARG A 1 235 ? -14.671 3.138 -10.737 1.00 69.44 235 ARG A C 1
ATOM 1908 O O . ARG A 1 235 ? -14.974 3.226 -9.549 1.00 69.44 235 ARG A O 1
ATOM 1915 N N . ASN A 1 236 ? -15.398 3.669 -11.716 1.00 80.12 236 ASN A N 1
ATOM 1916 C CA . ASN A 1 236 ? -16.635 4.402 -11.509 1.00 80.12 236 ASN A CA 1
ATOM 1917 C C . ASN A 1 236 ? -17.769 3.704 -12.253 1.00 80.12 236 ASN A C 1
ATOM 1919 O O . ASN A 1 236 ? -17.580 3.153 -13.333 1.00 80.12 236 ASN A O 1
ATOM 1923 N N . ILE A 1 237 ? -18.966 3.783 -11.695 1.00 81.31 237 ILE A N 1
ATOM 1924 C CA . ILE A 1 237 ? -20.178 3.305 -12.341 1.00 81.31 237 ILE A CA 1
ATOM 1925 C C . ILE A 1 237 ? -21.254 4.385 -12.226 1.00 81.31 237 ILE A C 1
ATOM 1927 O O . ILE A 1 237 ? -21.456 4.980 -11.166 1.00 81.31 237 ILE A O 1
ATOM 1931 N N . SER A 1 238 ? -21.913 4.706 -13.339 1.00 83.25 238 SER A N 1
ATOM 1932 C CA . SER A 1 238 ? -22.959 5.733 -13.342 1.00 83.25 238 SER A CA 1
ATOM 1933 C C . SER A 1 238 ? -24.179 5.238 -12.572 1.00 83.25 238 SER A C 1
ATOM 1935 O O . SER A 1 238 ? -24.636 4.124 -12.808 1.00 83.25 238 SER A O 1
ATOM 1937 N N . LEU A 1 239 ? -24.776 6.084 -11.725 1.00 82.81 239 LEU A N 1
ATOM 1938 C CA . LEU A 1 239 ? -26.024 5.752 -11.023 1.00 82.81 239 LEU A CA 1
ATOM 1939 C C . LEU A 1 239 ? -27.162 5.378 -11.984 1.00 82.81 239 LEU A C 1
ATOM 1941 O O . LEU A 1 239 ? -28.012 4.570 -11.625 1.00 82.81 239 LEU A O 1
ATOM 1945 N N . LYS A 1 240 ? -27.148 5.882 -13.228 1.00 86.81 240 LYS A N 1
ATOM 1946 C CA . LYS A 1 240 ? -28.122 5.487 -14.258 1.00 86.81 240 LYS A CA 1
ATOM 1947 C C . LYS A 1 240 ? -28.082 3.982 -14.539 1.00 86.81 240 LYS A C 1
ATOM 1949 O O . LYS A 1 240 ? -29.124 3.390 -14.786 1.00 86.81 240 LYS A O 1
ATOM 1954 N N . GLN A 1 241 ? -26.907 3.360 -14.464 1.00 87.44 241 GLN A N 1
ATOM 1955 C CA . GLN A 1 241 ? -26.752 1.916 -14.665 1.00 87.44 241 GLN A CA 1
ATOM 1956 C C . GLN A 1 241 ? -27.300 1.099 -13.485 1.00 87.44 241 GLN A C 1
ATOM 1958 O O . GLN A 1 241 ? -27.586 -0.080 -13.642 1.00 87.44 241 GLN A O 1
ATOM 1963 N N . TRP A 1 242 ? -27.507 1.731 -12.326 1.00 86.62 242 TRP A N 1
ATOM 1964 C CA . TRP A 1 242 ? -28.137 1.121 -11.155 1.00 86.62 242 TRP A CA 1
ATOM 1965 C C . TRP A 1 242 ? -29.639 1.401 -11.070 1.00 86.62 242 TRP A C 1
ATOM 1967 O O . TRP A 1 242 ? -30.272 0.928 -10.133 1.00 86.62 242 TRP A O 1
ATOM 1977 N N . ALA A 1 243 ? -30.223 2.168 -12.000 1.00 88.06 243 ALA A N 1
ATOM 1978 C CA . ALA A 1 243 ? -31.597 2.658 -11.880 1.00 88.06 243 ALA A CA 1
ATOM 1979 C C . ALA A 1 243 ? -32.619 1.524 -11.709 1.00 88.06 243 ALA A C 1
ATOM 1981 O O . ALA A 1 243 ? -33.470 1.604 -10.828 1.00 88.06 243 ALA A O 1
ATOM 1982 N N . GLU A 1 244 ? -32.493 0.448 -12.490 1.00 88.94 244 GLU A N 1
ATOM 1983 C CA . GLU A 1 244 ? -33.358 -0.733 -12.371 1.00 88.94 244 GLU A CA 1
ATOM 1984 C C . GLU A 1 244 ? -33.185 -1.433 -11.018 1.00 88.94 244 GLU A C 1
ATOM 1986 O O . GLU A 1 244 ? -34.171 -1.797 -10.379 1.00 88.94 244 GLU A O 1
ATOM 1991 N N . LEU A 1 245 ? -31.941 -1.553 -10.535 1.00 86.19 245 LEU A N 1
ATOM 1992 C CA . LEU A 1 245 ? -31.650 -2.167 -9.240 1.00 86.19 245 LEU A CA 1
ATOM 1993 C C . LEU A 1 245 ? -32.215 -1.336 -8.082 1.00 86.19 245 LEU A C 1
ATOM 1995 O O . LEU A 1 245 ? -32.843 -1.881 -7.180 1.00 86.19 245 LEU A O 1
ATOM 1999 N N . ILE A 1 246 ? -32.016 -0.018 -8.120 1.00 87.00 246 ILE A N 1
ATOM 2000 C CA . ILE A 1 246 ? -32.490 0.921 -7.095 1.00 87.00 246 ILE A CA 1
ATOM 2001 C C . ILE A 1 246 ? -34.022 1.016 -7.109 1.00 87.00 246 ILE A C 1
ATOM 2003 O O . ILE A 1 246 ? -34.636 1.217 -6.061 1.00 87.00 246 ILE A O 1
ATOM 2007 N N . ALA A 1 247 ? -34.656 0.834 -8.272 1.00 87.38 247 ALA A N 1
ATOM 2008 C CA . ALA A 1 247 ? -36.110 0.794 -8.396 1.00 87.38 247 ALA A CA 1
ATOM 2009 C C . ALA A 1 247 ? -36.739 -0.453 -7.745 1.00 87.38 247 ALA A C 1
ATOM 2011 O O . ALA A 1 247 ? -37.932 -0.428 -7.421 1.00 87.38 247 ALA A O 1
ATOM 2012 N N . MET A 1 248 ? -35.966 -1.521 -7.501 1.00 84.56 248 MET A N 1
ATOM 2013 C CA . MET A 1 248 ? -36.444 -2.675 -6.738 1.00 84.56 248 MET A CA 1
ATOM 2014 C C . MET A 1 248 ? -36.686 -2.281 -5.277 1.00 84.56 248 MET A C 1
ATOM 2016 O O . MET A 1 248 ? -35.760 -2.105 -4.486 1.00 84.56 248 MET A O 1
ATOM 2020 N N . ARG A 1 249 ? -37.961 -2.186 -4.883 1.00 82.81 249 ARG A N 1
ATOM 2021 C CA . ARG A 1 249 ? -38.388 -1.769 -3.530 1.00 82.81 249 ARG A CA 1
ATOM 2022 C C . ARG A 1 249 ? -38.085 -2.789 -2.426 1.00 82.81 249 ARG A C 1
ATOM 2024 O O . ARG A 1 249 ? -38.331 -2.522 -1.252 1.00 82.81 249 ARG A O 1
ATOM 2031 N N . ASN A 1 250 ? -37.549 -3.939 -2.810 1.00 90.69 250 ASN A N 1
ATOM 2032 C CA . ASN A 1 250 ? -37.222 -5.081 -1.968 1.00 90.69 250 ASN A CA 1
ATOM 2033 C C . ASN A 1 250 ? -36.018 -4.784 -1.060 1.00 90.69 250 ASN A C 1
ATOM 2035 O O . ASN A 1 250 ? -35.864 -5.445 -0.041 1.00 90.69 250 ASN A O 1
ATOM 2039 N N . PHE A 1 251 ? -35.180 -3.809 -1.423 1.00 92.50 251 PHE A N 1
ATOM 2040 C CA . PHE A 1 251 ? -33.962 -3.437 -0.706 1.00 92.50 251 PHE A CA 1
ATOM 2041 C C . PHE A 1 251 ? -34.034 -2.000 -0.181 1.00 92.50 251 PHE A C 1
ATOM 2043 O O . PHE A 1 251 ? -34.750 -1.150 -0.714 1.00 92.50 251 PHE A O 1
ATOM 2050 N N . CYS A 1 252 ? -33.258 -1.717 0.862 1.00 92.19 252 CYS A N 1
ATOM 2051 C CA . CYS A 1 252 ? -32.982 -0.363 1.324 1.00 92.19 252 CYS A CA 1
ATOM 2052 C C . CYS A 1 252 ? -31.554 0.020 0.923 1.00 92.19 252 CYS A C 1
ATOM 2054 O O . CYS A 1 252 ? -30.581 -0.487 1.487 1.00 92.19 252 CYS A O 1
ATOM 2056 N N . PHE A 1 253 ? -31.427 0.905 -0.064 1.00 90.50 253 PHE A N 1
ATOM 2057 C CA . PHE A 1 253 ? -30.132 1.395 -0.527 1.00 90.50 253 PHE A CA 1
ATOM 2058 C C . PHE A 1 253 ? -29.659 2.570 0.331 1.00 90.50 253 PHE A C 1
ATOM 2060 O O . PHE A 1 253 ? -30.395 3.537 0.524 1.00 90.50 253 PHE A O 1
ATOM 2067 N N . ILE A 1 254 ? -28.420 2.501 0.820 1.00 89.56 254 ILE A N 1
ATOM 2068 C CA . ILE A 1 254 ? -27.783 3.575 1.591 1.00 89.56 254 ILE A CA 1
ATOM 2069 C C . ILE A 1 254 ? -26.536 4.084 0.870 1.00 89.56 254 ILE A C 1
ATOM 2071 O O . ILE A 1 254 ? -25.717 3.310 0.374 1.00 89.56 254 ILE A O 1
ATOM 2075 N N . ASN A 1 255 ? -26.383 5.404 0.825 1.00 87.25 255 ASN A N 1
ATOM 2076 C CA . ASN A 1 255 ? -25.210 6.050 0.254 1.00 87.25 255 ASN A CA 1
ATOM 2077 C C . ASN A 1 255 ? -24.010 5.924 1.215 1.00 87.25 255 ASN A C 1
ATOM 2079 O O . ASN A 1 255 ? -24.069 6.411 2.343 1.00 87.25 255 ASN A O 1
ATOM 2083 N N . LEU A 1 256 ? -22.928 5.288 0.759 1.00 88.06 256 LEU A N 1
ATOM 2084 C CA . LEU A 1 256 ? -21.632 5.199 1.445 1.00 88.06 256 LEU A CA 1
ATOM 2085 C C . LEU A 1 256 ? -20.525 5.991 0.723 1.00 88.06 256 LEU A C 1
ATOM 2087 O O . LEU A 1 256 ? -19.347 5.864 1.061 1.00 88.06 256 LEU A O 1
ATOM 2091 N N . GLN A 1 257 ? -20.880 6.783 -0.288 1.00 85.69 257 GLN A N 1
ATOM 2092 C CA . GLN A 1 257 ? -19.959 7.634 -1.025 1.00 85.69 257 GLN A CA 1
ATOM 2093 C C . GLN A 1 257 ? -19.344 8.682 -0.099 1.00 85.69 257 GLN A C 1
ATOM 2095 O O . GLN A 1 257 ? -20.032 9.391 0.630 1.00 85.69 257 GLN A O 1
ATOM 2100 N N . TYR A 1 258 ? -18.023 8.796 -0.166 1.00 71.75 258 TYR A N 1
ATOM 2101 C CA . TYR A 1 258 ? -17.277 9.814 0.561 1.00 71.75 258 TYR A CA 1
ATOM 2102 C C . TYR A 1 258 ? -17.382 11.189 -0.127 1.00 71.75 258 TYR A C 1
ATOM 2104 O O . TYR A 1 258 ? -17.226 11.262 -1.351 1.00 71.75 258 TYR A O 1
ATOM 2112 N N . GLY A 1 259 ? -17.564 12.255 0.664 1.00 65.19 259 GLY A N 1
ATOM 2113 C CA . GLY A 1 259 ? -17.695 13.655 0.223 1.00 65.19 259 GLY A CA 1
ATOM 2114 C C . GLY A 1 259 ? -19.123 14.196 0.357 1.00 65.19 259 GLY A C 1
ATOM 2115 O O . GLY A 1 259 ? -20.037 13.427 0.642 1.00 65.19 259 GLY A O 1
ATOM 2116 N N . ASP A 1 260 ? -19.309 15.504 0.159 1.00 47.53 260 ASP A N 1
ATOM 2117 C CA . ASP A 1 260 ? -20.649 16.098 0.090 1.00 47.53 260 ASP A CA 1
ATOM 2118 C C . ASP A 1 260 ? -21.352 15.578 -1.174 1.00 47.53 260 ASP A C 1
ATOM 2120 O O . ASP A 1 260 ? -20.931 15.857 -2.304 1.00 47.53 260 ASP A O 1
ATOM 2124 N N . VAL A 1 261 ? -22.377 14.749 -0.968 1.00 51.75 261 VAL A N 1
ATOM 2125 C CA . VAL A 1 261 ? -23.279 14.219 -1.999 1.00 51.75 261 VAL A CA 1
ATOM 2126 C C . VAL A 1 261 ? -24.693 14.648 -1.672 1.00 51.75 261 VAL A C 1
ATOM 2128 O O . VAL A 1 261 ? -25.100 14.426 -0.510 1.00 51.75 261 VAL A O 1
#

Radius of gyration: 22.23 Å; chains: 1; bounding box: 57×37×57 Å

pLDDT: mean 88.61, std 11.93, range [44.66, 98.56]

Organism: NCBI:txid408172

Secondary structure (DSSP, 8-state):
-HHHHHHHHHHH-TT-HHHHHHHHHHHHHTT-HHHHHHHHHHHHHH-TT-HHHHHHHHHHHHHTT-HHHHHHHHGGGGGSGGG--TT---SSPBP-S--EEEEEEEEE--S-HHHHHHHGGGHHHHHHHEEEEEEEE-HHHHHHHHHH-TTSEEEETT----TTTSTT---EEEEGGGGHHHH-SSGGGS---S--PPPPHHHHHHHHHHHHHHHTTSPEEEE----S-TT-GGG---GGGGHHHHH-TTSEEEE--SS--